Protein AF-A0A520N8J9-F1 (afdb_monomer)

Mean predicted aligned error: 10.0 Å

Secondary structure (DSSP, 8-state):
-----TTSSSSS----------HHHHHHHHHHHHHHHHHHHHHTT----HHHHHHHH---HHHHTTT-SSHHHHHHHHHHSHHHHHHHHHHHHHHHHTTTT---HHHHHHHHHHTHHHHHHHHHHHHHHHHHHHTS-GGGS-HHHHHHHHHHHHHHHGGGTTTS-HHHHHHHHHHHHTTSSHHHHHHHHHHHHHHT--HHHHHHHHHHHHHHHHH---TTTTTS-----------

Sequence (235 aa):
MKSVGLNTMYQELVSLAPTQHAPSNRRSRTRKDILRAALVLIEMEKSLTVQAIAYQSGVSKPTIYRYYNSPDEIERDAFLSEVAAERAVTIFNSASQALKDVPDIRERVHSLAEAMPQLIESNGAFLRSLMVQHYRQSSQRPEWLASLIQQVTDRVLEPVRRQLTVQDYRQLSALLATYVTPDGHLVMGDRAKSYGVNANESVRLAIDLLLDRFLGPDPRRDALPLKASASPMQS

Nearest PDB structures (foldseek):
  2wgb-assembly1_A  TM=4.263E-01  e=2.526E-03  Mycolicibacterium smegmatis
  1zkg-assembly1_A  TM=5.263E-01  e=6.361E-03  Thermotoga maritima MSB8
  3f1b-assembly1_A-2  TM=4.920E-01  e=8.789E-03  Rhodococcus jostii RHA1
  3bru-assembly1_B  TM=5.217E-01  e=3.203E-02  Cereibacter sphaeroides 2.4.1
  2qtq-assembly1_A  TM=4.229E-01  e=1.757E-02  Novosphingobium aromaticivorans DSM 12444

Foldseek 3Di:
DDDDDPPPPPPPDPDDDPPPPDPVVVLVVLLLLLLLLLLVCLQVVHDQALVSSCVSSVNDSVRVVVPDDGSVRSLLVSCQDPVLLVVVLVLLCVLQVVLPPPPDLLVSLLSLLVCLVVSCVVRVSSQVSLVVQCPDDPVRHHPSVVVSLLVSLCSSCVVCCVVADPVLSVVLSVQSSLRNDNVSQVVLVVVCVVVVHDSSVVSSVSSQVSCCVTVNHDPVVVVDDPPPPDDDDDD

Solvent-accessible surface area (backbone atoms only — not comparable to full-atom values): 13954 Å² total; per-residue (Å²): 135,91,82,87,67,97,76,76,82,82,77,86,84,85,79,91,72,87,80,83,80,67,70,65,64,55,53,52,50,54,51,52,40,46,29,50,23,45,52,52,36,40,56,68,74,44,80,79,38,63,67,52,32,22,64,66,40,72,44,54,58,75,60,49,58,75,79,40,94,44,48,69,55,45,52,51,51,21,55,60,29,68,66,39,50,54,52,49,50,53,58,56,45,59,61,54,58,77,39,69,83,49,85,50,63,68,61,35,55,48,53,48,37,68,44,41,64,61,53,41,67,78,40,37,50,51,54,53,52,50,48,61,40,55,73,41,60,83,96,66,28,43,69,65,52,61,57,48,52,50,52,54,40,47,65,68,47,50,88,52,51,87,81,42,54,75,66,55,45,51,53,51,43,60,58,50,44,51,54,61,34,69,66,34,47,52,53,41,43,57,49,18,61,75,71,74,49,60,38,68,61,52,48,50,52,51,52,48,55,50,45,29,73,76,73,45,73,62,78,73,55,82,75,53,82,85,77,80,83,75,75,80,86,80,129

Structure (mmCIF, N/CA/C/O backbone):
data_AF-A0A520N8J9-F1
#
_entry.id   AF-A0A520N8J9-F1
#
loop_
_atom_site.group_PDB
_atom_site.id
_atom_site.type_symbol
_atom_site.label_atom_id
_atom_site.label_alt_id
_atom_site.label_comp_id
_atom_site.label_asym_id
_atom_site.label_entity_id
_atom_site.label_seq_id
_atom_site.pdbx_PDB_ins_code
_atom_site.Cartn_x
_atom_site.Cartn_y
_atom_site.Cartn_z
_atom_site.occupancy
_atom_site.B_iso_or_equiv
_atom_site.auth_seq_id
_atom_site.auth_comp_id
_atom_site.auth_asym_id
_atom_site.auth_atom_id
_atom_site.pdbx_PDB_model_num
ATOM 1 N N . MET A 1 1 ? 58.776 44.136 17.420 1.00 37.94 1 MET A N 1
ATOM 2 C CA . MET A 1 1 ? 59.692 43.526 16.437 1.00 37.94 1 MET A CA 1
ATOM 3 C C . MET A 1 1 ? 59.096 42.185 16.018 1.00 37.94 1 MET A C 1
ATOM 5 O O . MET A 1 1 ? 58.938 41.335 16.873 1.00 37.94 1 MET A O 1
ATOM 9 N N . LYS A 1 2 ? 58.652 42.114 14.754 1.00 36.16 2 LYS A N 1
ATOM 10 C CA . LYS A 1 2 ? 58.360 40.966 13.862 1.00 36.16 2 LYS A CA 1
ATOM 11 C C . LYS A 1 2 ? 57.821 39.633 14.425 1.00 36.16 2 LYS A C 1
ATOM 13 O O . LYS A 1 2 ? 58.536 38.918 15.109 1.00 36.16 2 LYS A O 1
ATOM 18 N N . SER A 1 3 ? 56.620 39.276 13.948 1.00 35.47 3 SER A N 1
ATOM 19 C CA . SER A 1 3 ? 56.204 37.944 13.441 1.00 35.47 3 SER A CA 1
ATOM 20 C C . SER A 1 3 ? 54.694 37.979 13.099 1.00 35.47 3 SER A C 1
ATOM 22 O O . SER A 1 3 ? 53.874 37.309 13.713 1.00 35.47 3 SER A O 1
ATOM 24 N N . VAL A 1 4 ? 54.215 38.982 12.359 1.00 37.84 4 VAL A N 1
ATOM 25 C CA . VAL A 1 4 ? 53.759 38.855 10.954 1.00 37.84 4 VAL A CA 1
ATOM 26 C C . VAL A 1 4 ? 53.773 37.425 10.388 1.00 37.84 4 VAL A C 1
ATOM 28 O O . VAL A 1 4 ? 54.842 36.868 10.168 1.00 37.84 4 VAL A O 1
ATOM 31 N N . GLY A 1 5 ? 52.590 36.909 10.029 1.00 36.12 5 GLY A N 1
ATOM 32 C CA . GLY A 1 5 ? 52.463 36.179 8.763 1.00 36.12 5 GLY A CA 1
ATOM 33 C C . GLY A 1 5 ? 52.118 34.689 8.783 1.00 36.12 5 GLY A C 1
ATOM 34 O O . GLY A 1 5 ? 52.580 33.980 7.903 1.00 36.12 5 GLY A O 1
ATOM 35 N N . LEU A 1 6 ? 51.219 34.212 9.650 1.00 36.22 6 LEU A N 1
ATOM 36 C CA . LEU A 1 6 ? 50.493 32.943 9.408 1.00 36.22 6 LEU A CA 1
ATOM 37 C C . LEU A 1 6 ? 49.461 33.050 8.255 1.00 36.22 6 LEU A C 1
ATOM 39 O O . LEU A 1 6 ? 48.599 32.194 8.094 1.00 36.22 6 LEU A O 1
ATOM 43 N N . ASN A 1 7 ? 49.561 34.106 7.440 1.00 40.44 7 ASN A N 1
ATOM 44 C CA . ASN A 1 7 ? 48.626 34.469 6.378 1.00 40.44 7 ASN A CA 1
ATOM 45 C C . ASN A 1 7 ? 49.199 34.240 4.965 1.00 40.44 7 ASN A C 1
ATOM 47 O O . ASN A 1 7 ? 48.729 34.842 4.006 1.00 40.44 7 ASN A O 1
ATOM 51 N N . THR A 1 8 ? 50.215 33.381 4.830 1.00 42.47 8 THR A N 1
ATOM 52 C CA . THR A 1 8 ? 50.885 33.096 3.544 1.00 42.47 8 THR A CA 1
ATOM 53 C C . THR A 1 8 ? 50.831 31.612 3.170 1.00 42.47 8 THR A C 1
ATOM 55 O O . THR A 1 8 ? 51.691 31.114 2.457 1.00 42.47 8 THR A O 1
ATOM 58 N N . MET A 1 9 ? 49.823 30.878 3.654 1.00 32.75 9 MET A N 1
ATOM 59 C CA . MET A 1 9 ? 49.551 29.504 3.199 1.00 32.75 9 MET A CA 1
ATOM 60 C C . MET A 1 9 ? 48.126 29.306 2.663 1.00 32.75 9 MET A C 1
ATOM 62 O O . MET A 1 9 ? 47.715 28.179 2.413 1.00 32.75 9 MET A O 1
ATOM 66 N N . TYR A 1 10 ? 47.378 30.400 2.467 1.00 34.91 10 TYR A N 1
ATOM 67 C CA . TYR A 1 10 ? 45.999 30.377 1.960 1.00 34.91 10 TYR A CA 1
ATOM 68 C C . TYR A 1 10 ? 45.808 31.078 0.604 1.00 34.91 10 TYR A C 1
ATOM 70 O O . TYR A 1 10 ? 44.673 31.194 0.152 1.00 34.91 10 TYR A O 1
ATOM 78 N N . GLN A 1 11 ? 46.877 31.529 -0.071 1.00 36.31 11 GLN A N 1
ATOM 79 C CA . GLN A 1 11 ? 46.742 32.304 -1.320 1.00 36.31 11 GLN A CA 1
ATOM 80 C C . GLN A 1 11 ? 47.441 31.764 -2.579 1.00 36.31 11 GLN A C 1
ATOM 82 O O . GLN A 1 11 ? 47.247 32.354 -3.634 1.00 36.31 11 GLN A O 1
ATOM 87 N N . GLU A 1 12 ? 48.139 30.625 -2.562 1.00 36.31 12 GLU A N 1
ATOM 88 C CA . GLU A 1 12 ? 48.827 30.132 -3.777 1.00 36.31 12 GLU A CA 1
ATOM 89 C C . GLU A 1 12 ? 48.554 28.666 -4.133 1.00 36.31 12 GLU A C 1
ATOM 91 O O . GLU A 1 12 ? 49.463 27.904 -4.432 1.00 36.31 12 GLU A O 1
ATOM 96 N N . LEU A 1 13 ? 47.280 28.268 -4.187 1.00 35.31 13 LEU A N 1
ATOM 97 C CA . LEU A 1 13 ? 46.863 27.120 -5.012 1.00 35.31 13 LEU A CA 1
ATOM 98 C C . LEU A 1 13 ? 45.554 27.407 -5.763 1.00 35.31 13 LEU A C 1
ATOM 100 O O . LEU A 1 13 ? 44.649 26.579 -5.841 1.00 35.31 13 LEU A O 1
ATOM 104 N N . VAL A 1 14 ? 45.465 28.596 -6.362 1.00 42.69 14 VAL A N 1
ATOM 105 C CA . VAL A 1 14 ? 44.606 28.812 -7.531 1.00 42.69 14 VAL A CA 1
ATOM 106 C C . VAL A 1 14 ? 45.480 28.647 -8.767 1.00 42.69 14 VAL A C 1
ATOM 108 O O . VAL A 1 14 ? 46.140 29.595 -9.170 1.00 42.69 14 VAL A O 1
ATOM 111 N N . SER A 1 15 ? 45.490 27.452 -9.366 1.00 39.25 15 SER A N 1
ATOM 112 C CA . SER A 1 15 ? 45.744 27.291 -10.803 1.00 39.25 15 SER A CA 1
ATOM 113 C C . SER A 1 15 ? 45.454 25.861 -11.284 1.00 39.25 15 SER A C 1
ATOM 115 O O . SER A 1 15 ? 46.165 24.921 -10.945 1.00 39.25 15 SER A O 1
ATOM 117 N N . LEU A 1 16 ? 44.428 25.756 -12.138 1.00 45.16 16 LEU A N 1
ATOM 118 C CA . LEU A 1 16 ? 44.248 24.760 -13.206 1.00 45.16 16 LEU A CA 1
ATOM 119 C C . LEU A 1 16 ? 43.853 23.319 -12.834 1.00 45.16 16 LEU A C 1
ATOM 121 O O . LEU A 1 16 ? 44.609 22.369 -13.012 1.00 45.16 16 LEU A O 1
ATOM 125 N N . ALA A 1 17 ? 42.564 23.133 -12.550 1.00 34.12 17 ALA A N 1
ATOM 126 C CA . ALA A 1 17 ? 41.828 21.999 -13.110 1.00 34.12 17 ALA A CA 1
ATOM 127 C C . ALA A 1 17 ? 40.392 22.446 -13.437 1.00 34.12 17 ALA A C 1
ATOM 129 O O . ALA A 1 17 ? 39.773 23.117 -12.607 1.00 34.12 17 ALA A O 1
ATOM 130 N N . PRO A 1 18 ? 39.843 22.125 -14.624 1.00 34.28 18 PRO A N 1
ATOM 131 C CA . PRO A 1 18 ? 38.458 22.447 -14.929 1.00 34.28 18 PRO A CA 1
ATOM 132 C C . PRO A 1 18 ? 37.561 21.747 -13.908 1.00 34.28 18 PRO A C 1
ATOM 134 O O . PRO A 1 18 ? 37.632 20.531 -13.720 1.00 34.28 18 PRO A O 1
ATOM 137 N N . THR A 1 19 ? 36.720 22.527 -13.237 1.00 39.91 19 THR A N 1
ATOM 138 C CA . THR A 1 19 ? 35.673 22.049 -12.342 1.00 39.91 19 THR A CA 1
ATOM 139 C C . THR A 1 19 ? 34.747 21.109 -13.114 1.00 39.91 19 THR A C 1
ATOM 141 O O . THR A 1 19 ? 33.832 21.540 -13.811 1.00 39.91 19 THR A O 1
ATOM 144 N N . GLN A 1 20 ? 34.963 19.798 -12.981 1.00 42.69 20 GLN A N 1
ATOM 145 C CA . GLN A 1 20 ? 34.022 18.774 -13.433 1.00 42.69 20 GLN A CA 1
ATOM 146 C C . GLN A 1 20 ? 32.747 18.846 -12.581 1.00 42.69 20 GLN A C 1
ATOM 148 O O . GLN A 1 20 ? 32.567 18.100 -11.623 1.00 42.69 20 GLN A O 1
ATOM 153 N N . HIS A 1 21 ? 31.841 19.759 -12.916 1.00 47.59 21 HIS A N 1
ATOM 154 C CA . HIS A 1 21 ? 30.465 19.699 -12.442 1.00 47.59 21 HIS A CA 1
ATOM 155 C C . HIS A 1 21 ? 29.654 18.760 -13.359 1.00 47.59 21 HIS A C 1
ATOM 157 O O . HIS A 1 21 ? 29.678 18.909 -14.577 1.00 47.59 21 HIS A O 1
ATOM 163 N N . ALA A 1 22 ? 28.898 17.834 -12.742 1.00 43.56 22 ALA A N 1
ATOM 164 C CA . ALA A 1 22 ? 27.740 17.090 -13.286 1.00 43.56 22 ALA A CA 1
ATOM 165 C C . ALA A 1 22 ? 27.812 15.597 -13.748 1.00 43.56 22 ALA A C 1
ATOM 167 O O . ALA A 1 22 ? 26.992 15.213 -14.587 1.00 43.56 22 ALA A O 1
ATOM 168 N N . PRO A 1 23 ? 28.608 14.673 -13.163 1.00 45.91 23 PRO A N 1
ATOM 169 C CA . PRO A 1 23 ? 28.356 13.232 -13.339 1.00 45.91 23 PRO A CA 1
ATOM 170 C C . PRO A 1 23 ? 27.229 12.679 -12.436 1.00 45.91 23 PRO A C 1
ATOM 172 O O . PRO A 1 23 ? 26.510 11.761 -12.835 1.00 45.91 23 PRO A O 1
ATOM 175 N N . SER A 1 24 ? 27.036 13.231 -11.230 1.00 61.09 24 SER A N 1
ATOM 176 C CA . SER A 1 24 ? 26.124 12.671 -10.211 1.00 61.09 24 SER A CA 1
ATOM 177 C C . SER A 1 24 ? 24.642 12.838 -10.562 1.00 61.09 24 SER A C 1
ATOM 179 O O . SER A 1 24 ? 23.866 11.885 -10.474 1.00 61.09 24 SER A O 1
ATOM 181 N N . ASN A 1 25 ? 24.253 14.025 -11.035 1.00 63.91 25 ASN A N 1
ATOM 182 C CA . ASN A 1 25 ? 22.853 14.346 -11.311 1.00 63.91 25 ASN A CA 1
ATOM 183 C C . ASN A 1 25 ? 22.326 13.591 -12.549 1.00 63.91 25 ASN A C 1
ATOM 185 O O . ASN A 1 25 ? 21.226 13.044 -12.543 1.00 63.91 25 ASN A O 1
ATOM 189 N N . ARG A 1 26 ? 23.149 13.453 -13.600 1.00 63.56 26 ARG A N 1
ATOM 190 C CA . ARG A 1 26 ? 22.786 12.683 -14.805 1.00 63.56 26 ARG A CA 1
ATOM 191 C C . ARG A 1 26 ? 22.682 11.180 -14.528 1.00 63.56 26 ARG A C 1
ATOM 193 O O . ARG A 1 26 ? 21.763 10.534 -15.037 1.00 63.56 26 ARG A O 1
ATOM 200 N N . ARG A 1 27 ? 23.596 10.631 -13.715 1.00 72.88 27 ARG A N 1
ATOM 201 C CA . ARG A 1 27 ? 23.570 9.223 -13.284 1.00 72.88 27 ARG A CA 1
ATOM 202 C C . ARG A 1 27 ? 22.309 8.918 -12.469 1.00 72.88 27 ARG A C 1
ATOM 204 O O . ARG A 1 27 ? 21.638 7.926 -12.740 1.00 72.88 27 ARG A O 1
ATOM 211 N N . SER A 1 28 ? 21.953 9.811 -11.542 1.00 81.44 28 SER A N 1
ATOM 212 C CA . SER A 1 28 ? 20.725 9.713 -10.744 1.00 81.44 28 SER A CA 1
ATOM 213 C C . SER A 1 28 ? 19.462 9.757 -11.616 1.00 81.44 28 SER A C 1
ATOM 215 O O . SER A 1 28 ? 18.610 8.874 -11.518 1.00 81.44 28 SER A O 1
ATOM 217 N N . ARG A 1 29 ? 19.386 10.708 -12.559 1.00 90.69 29 ARG A N 1
ATOM 218 C CA . ARG A 1 29 ? 18.264 10.825 -13.508 1.00 90.69 29 ARG A CA 1
ATOM 219 C C . ARG A 1 29 ? 18.082 9.578 -14.372 1.00 90.69 29 ARG A C 1
ATOM 221 O O . ARG A 1 29 ? 16.986 9.038 -14.420 1.00 90.69 29 ARG A O 1
ATOM 228 N N . THR A 1 30 ? 19.165 9.082 -14.974 1.00 94.88 30 THR A N 1
ATOM 229 C CA . THR A 1 30 ? 19.118 7.881 -15.830 1.00 94.88 30 THR A CA 1
ATOM 230 C C . THR A 1 30 ? 18.586 6.676 -15.056 1.00 94.88 30 THR A C 1
ATOM 232 O O . THR A 1 30 ? 17.729 5.953 -15.553 1.00 94.88 30 THR A O 1
ATOM 235 N N . ARG A 1 31 ? 19.052 6.478 -13.814 1.00 95.81 31 ARG A N 1
ATOM 236 C CA . ARG A 1 31 ? 18.542 5.409 -12.949 1.00 95.81 31 ARG A CA 1
ATOM 237 C C . ARG A 1 31 ? 17.054 5.604 -12.647 1.00 95.81 31 ARG A C 1
ATOM 239 O O . ARG A 1 31 ? 16.293 4.658 -12.806 1.00 95.81 31 ARG A O 1
ATOM 246 N N . LYS A 1 32 ? 16.617 6.818 -12.286 1.00 96.38 32 LYS A N 1
ATOM 247 C CA . LYS A 1 32 ? 15.195 7.121 -12.023 1.00 96.38 32 LYS A CA 1
ATOM 248 C C . LYS A 1 32 ? 14.309 6.833 -13.246 1.00 96.38 32 LYS A C 1
ATOM 250 O O . LYS A 1 32 ? 13.219 6.294 -13.080 1.00 96.38 32 LYS A O 1
ATOM 255 N N . ASP A 1 33 ? 14.784 7.123 -14.456 1.00 97.50 33 ASP A N 1
ATOM 256 C CA . ASP A 1 33 ? 14.048 6.859 -15.700 1.00 97.50 33 ASP A CA 1
ATOM 257 C C . ASP A 1 33 ? 13.924 5.356 -16.003 1.00 97.50 33 ASP A C 1
ATOM 259 O O . ASP A 1 33 ? 12.845 4.897 -16.378 1.00 97.50 33 ASP A O 1
ATOM 263 N N . ILE A 1 34 ? 14.984 4.573 -15.758 1.00 98.31 34 ILE A N 1
ATOM 264 C CA . ILE A 1 34 ? 14.950 3.101 -15.848 1.00 98.31 34 ILE A CA 1
ATOM 265 C C . ILE A 1 34 ? 13.921 2.525 -14.865 1.00 98.31 34 ILE A C 1
ATOM 267 O O . ILE A 1 34 ? 13.080 1.717 -15.258 1.00 98.31 34 ILE A O 1
ATOM 271 N N . LEU A 1 35 ? 13.959 2.956 -13.599 1.00 98.31 35 LEU A N 1
ATOM 272 C CA . LEU A 1 35 ? 13.061 2.447 -12.557 1.00 98.31 35 LEU A CA 1
ATOM 273 C C . LEU A 1 35 ? 11.599 2.828 -12.819 1.00 98.31 35 LEU A C 1
ATOM 275 O O . LEU A 1 35 ? 10.711 1.993 -12.671 1.00 98.31 35 LEU A O 1
ATOM 279 N N . ARG A 1 36 ? 11.339 4.058 -13.283 1.00 98.31 36 ARG A N 1
ATOM 280 C CA . ARG A 1 36 ? 9.992 4.484 -13.691 1.00 98.31 36 ARG A CA 1
ATOM 281 C C . ARG A 1 36 ? 9.467 3.640 -14.850 1.00 98.31 36 ARG A C 1
ATOM 283 O O . ARG A 1 36 ? 8.320 3.212 -14.817 1.00 98.31 36 ARG A O 1
ATOM 290 N N . ALA A 1 37 ? 10.298 3.381 -15.857 1.00 98.38 37 ALA A N 1
ATOM 291 C CA . ALA A 1 37 ? 9.920 2.543 -16.989 1.00 98.38 37 ALA A CA 1
ATOM 292 C C . ALA A 1 37 ? 9.589 1.104 -16.566 1.00 98.38 37 ALA A C 1
ATOM 294 O O . ALA A 1 37 ? 8.627 0.532 -17.073 1.00 98.38 37 ALA A O 1
ATOM 295 N N . ALA A 1 38 ? 10.342 0.541 -15.618 1.00 98.44 38 ALA A N 1
ATOM 296 C CA . ALA A 1 38 ? 10.044 -0.769 -15.051 1.00 98.44 38 ALA A CA 1
ATOM 297 C C . ALA A 1 38 ? 8.670 -0.797 -14.360 1.00 98.44 38 ALA A C 1
ATOM 299 O O . ALA A 1 38 ? 7.868 -1.676 -14.664 1.00 98.44 38 ALA A O 1
ATOM 300 N N . LEU A 1 39 ? 8.362 0.193 -13.511 1.00 98.25 39 LEU A N 1
ATOM 301 C CA . LEU A 1 39 ? 7.051 0.294 -12.8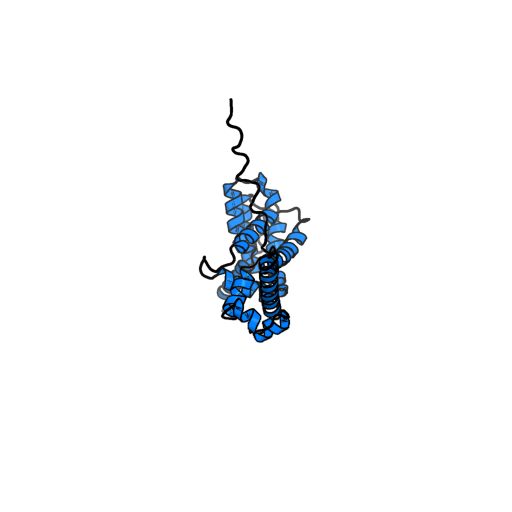53 1.00 98.25 39 LEU A CA 1
ATOM 302 C C . LEU A 1 39 ? 5.901 0.407 -13.861 1.00 98.25 39 LEU A C 1
ATOM 304 O O . LEU A 1 39 ? 4.899 -0.279 -13.702 1.00 98.25 39 LEU A O 1
ATOM 308 N N . VAL A 1 40 ? 6.066 1.193 -14.932 1.00 98.00 40 VAL A N 1
ATOM 309 C CA . VAL A 1 40 ? 5.051 1.297 -15.996 1.00 98.00 40 VAL A CA 1
ATOM 310 C C . VAL A 1 40 ? 4.824 -0.049 -16.683 1.00 98.00 40 VAL A C 1
ATOM 312 O O . VAL A 1 40 ? 3.684 -0.437 -16.910 1.00 98.00 40 VAL A O 1
ATOM 315 N N . LEU A 1 41 ? 5.886 -0.792 -17.009 1.00 98.31 41 LEU A N 1
ATOM 316 C CA . LEU A 1 41 ? 5.737 -2.113 -17.629 1.00 98.31 41 LEU A CA 1
ATOM 317 C C . LEU A 1 41 ? 5.001 -3.096 -16.714 1.00 98.31 41 LEU A C 1
ATOM 319 O O . LEU A 1 41 ? 4.169 -3.855 -17.205 1.00 98.31 41 LEU A O 1
ATOM 323 N N . ILE A 1 42 ? 5.277 -3.048 -15.409 1.00 97.31 42 ILE A N 1
ATOM 324 C CA . ILE A 1 42 ? 4.598 -3.863 -14.395 1.00 97.31 42 ILE A CA 1
ATOM 325 C C . ILE A 1 42 ? 3.116 -3.500 -14.320 1.00 97.31 42 ILE A C 1
ATOM 327 O O . ILE A 1 42 ? 2.273 -4.386 -14.367 1.00 97.31 42 ILE A O 1
ATOM 331 N N . GLU A 1 43 ? 2.786 -2.209 -14.269 1.00 96.00 43 GLU A N 1
ATOM 332 C CA . GLU A 1 43 ? 1.398 -1.731 -14.264 1.00 96.00 43 GLU A CA 1
ATOM 333 C C . GLU A 1 43 ? 0.626 -2.123 -15.529 1.00 96.00 43 GLU A C 1
ATOM 335 O O . GLU A 1 43 ? -0.569 -2.388 -15.461 1.00 96.00 43 GLU A O 1
ATOM 340 N N . MET A 1 44 ? 1.309 -2.196 -16.673 1.00 96.06 44 MET A N 1
ATOM 341 C CA . MET A 1 44 ? 0.747 -2.680 -17.937 1.00 96.06 44 MET A CA 1
ATOM 342 C C . MET A 1 44 ? 0.718 -4.213 -18.052 1.00 96.06 44 MET A C 1
ATOM 344 O O . MET A 1 44 ? 0.385 -4.718 -19.125 1.00 96.06 44 MET A O 1
ATOM 348 N N . GLU A 1 45 ? 1.138 -4.941 -17.013 1.00 95.25 45 GLU A N 1
ATOM 349 C CA . GLU A 1 45 ? 1.267 -6.404 -16.995 1.00 95.25 45 GLU A CA 1
ATOM 350 C C . GLU A 1 45 ? 2.121 -6.952 -18.161 1.00 95.25 45 GLU A C 1
ATOM 352 O O . GLU A 1 45 ? 1.886 -8.033 -18.703 1.00 95.25 45 GLU A O 1
ATOM 357 N N . LYS A 1 46 ? 3.146 -6.194 -18.572 1.00 96.56 46 LYS A N 1
ATOM 358 C CA . LYS A 1 46 ? 4.078 -6.573 -19.643 1.00 96.56 46 LYS A CA 1
ATOM 359 C C . LYS A 1 46 ? 5.314 -7.273 -19.089 1.00 96.56 46 LYS A C 1
ATOM 361 O O . LYS A 1 46 ? 5.775 -6.996 -17.987 1.00 96.56 46 LYS A O 1
ATOM 366 N N . SER A 1 47 ? 5.927 -8.123 -19.916 1.00 93.50 47 SER A N 1
ATOM 367 C CA . SER A 1 47 ? 7.183 -8.798 -19.575 1.00 93.50 47 SER A CA 1
ATOM 368 C C . SER A 1 47 ? 8.299 -7.793 -19.266 1.00 93.50 47 SER A C 1
ATOM 370 O O . SER A 1 47 ? 8.647 -6.960 -20.116 1.00 93.50 47 SER A O 1
ATOM 372 N N . LEU A 1 48 ? 8.920 -7.924 -18.096 1.00 96.31 48 LEU A N 1
ATOM 373 C CA . LEU A 1 48 ? 10.028 -7.076 -17.685 1.00 96.31 48 LEU A CA 1
ATOM 374 C C . LEU A 1 48 ? 11.348 -7.588 -18.283 1.00 96.31 48 LEU A C 1
ATOM 376 O O . LEU A 1 48 ? 12.050 -8.409 -17.705 1.00 96.31 48 LEU A O 1
ATOM 380 N N . THR A 1 49 ? 11.691 -7.110 -19.478 1.00 97.94 49 THR A N 1
ATOM 381 C CA . THR A 1 49 ? 12.967 -7.427 -20.142 1.00 97.94 49 THR A CA 1
ATOM 382 C C . THR A 1 49 ? 13.813 -6.171 -20.309 1.00 97.94 49 THR A C 1
ATOM 384 O O . THR A 1 49 ? 13.275 -5.076 -20.472 1.00 97.94 49 THR A O 1
ATOM 387 N N . VAL A 1 50 ? 15.146 -6.306 -20.364 1.00 97.88 50 VAL A N 1
ATOM 388 C CA . VAL A 1 50 ? 16.046 -5.163 -20.643 1.00 97.88 50 VAL A CA 1
ATOM 389 C C . VAL A 1 50 ? 15.668 -4.464 -21.954 1.00 97.88 50 VAL A C 1
ATOM 391 O O . VAL A 1 50 ? 15.792 -3.248 -22.069 1.00 97.88 50 VAL A O 1
ATOM 394 N N . GLN A 1 51 ? 15.160 -5.209 -22.941 1.00 98.06 51 GLN A N 1
ATOM 395 C CA . GLN A 1 51 ? 14.678 -4.632 -24.194 1.00 98.06 51 GLN A CA 1
ATOM 396 C C . GLN A 1 51 ? 13.418 -3.785 -24.016 1.00 98.06 51 GLN A C 1
ATOM 398 O O . GLN A 1 51 ? 13.386 -2.662 -24.518 1.00 98.06 51 GLN A O 1
ATOM 403 N N . ALA A 1 52 ? 12.411 -4.293 -23.305 1.00 98.44 52 ALA A N 1
ATOM 404 C CA . ALA A 1 52 ? 11.192 -3.540 -23.030 1.00 98.44 52 ALA A CA 1
ATOM 405 C C . ALA A 1 52 ? 11.491 -2.287 -22.194 1.00 98.44 52 ALA A C 1
ATOM 407 O O . ALA A 1 52 ? 10.992 -1.209 -22.505 1.00 98.44 52 ALA A O 1
ATOM 408 N N . ILE A 1 53 ? 12.370 -2.401 -21.194 1.00 98.50 53 ILE A N 1
ATOM 409 C CA . ILE A 1 53 ? 12.790 -1.276 -20.351 1.00 98.50 53 ILE A CA 1
ATOM 410 C C . ILE A 1 53 ? 13.543 -0.230 -21.176 1.00 98.50 53 ILE A C 1
ATOM 412 O O . ILE A 1 53 ? 13.271 0.961 -21.037 1.00 98.50 53 ILE A O 1
ATOM 416 N N . ALA A 1 54 ? 14.459 -0.644 -22.058 1.00 98.19 54 ALA A N 1
ATOM 417 C CA . ALA A 1 54 ? 15.178 0.275 -22.941 1.00 98.19 54 ALA A CA 1
ATOM 418 C C . ALA A 1 54 ? 14.221 1.074 -23.832 1.00 98.19 54 ALA A C 1
ATOM 420 O O . ALA A 1 54 ? 14.348 2.290 -23.954 1.00 98.19 54 ALA A O 1
ATOM 421 N N . TYR A 1 55 ? 13.229 0.391 -24.408 1.00 98.25 55 TYR A N 1
ATOM 422 C CA . TYR A 1 55 ? 12.195 1.025 -25.217 1.00 98.25 55 TYR A CA 1
ATOM 423 C C . TYR A 1 55 ? 11.346 2.006 -24.392 1.00 98.25 55 TYR A C 1
ATOM 425 O O . TYR A 1 55 ? 11.196 3.160 -24.779 1.00 98.25 55 TYR A O 1
ATOM 433 N N . GLN A 1 56 ? 10.854 1.575 -23.228 1.00 98.31 56 GLN A N 1
ATOM 434 C CA . GLN A 1 56 ? 9.968 2.369 -22.374 1.00 98.31 56 GLN A CA 1
ATOM 435 C C . GLN A 1 56 ? 10.667 3.582 -21.731 1.00 98.31 56 GLN A C 1
ATOM 437 O O . GLN A 1 56 ? 10.036 4.613 -21.518 1.00 98.31 56 GLN A O 1
ATOM 442 N N . SER A 1 57 ? 11.958 3.467 -21.403 1.00 97.50 57 SER A N 1
ATOM 443 C CA . SER A 1 57 ? 12.743 4.539 -20.766 1.00 97.50 57 SER A CA 1
ATOM 444 C C . SER A 1 57 ? 13.431 5.481 -21.757 1.00 97.50 57 SER A C 1
ATOM 446 O O . SER A 1 57 ? 13.884 6.552 -21.360 1.00 97.50 57 SER A O 1
ATOM 448 N N . GLY A 1 58 ? 13.589 5.070 -23.020 1.00 97.38 58 GLY A N 1
ATOM 449 C CA . GLY A 1 58 ? 14.465 5.745 -23.983 1.00 97.38 58 GLY A CA 1
ATOM 450 C C . GLY A 1 58 ? 15.966 5.585 -23.684 1.00 97.38 58 GLY A C 1
ATOM 451 O O . GLY A 1 58 ? 16.798 6.209 -24.344 1.00 97.38 58 GLY A O 1
ATOM 452 N N . VAL A 1 59 ? 16.343 4.757 -22.702 1.00 97.62 59 VAL A N 1
ATOM 453 C CA . VAL A 1 59 ? 17.739 4.495 -22.328 1.00 97.62 59 VAL A CA 1
ATOM 454 C C . VAL A 1 59 ? 18.265 3.281 -23.093 1.00 97.62 59 VAL A C 1
ATOM 456 O O . VAL A 1 59 ? 17.636 2.230 -23.133 1.00 97.62 59 VAL A O 1
ATOM 459 N N . SER A 1 60 ? 19.456 3.387 -23.688 1.00 97.75 60 SER A N 1
ATOM 460 C CA . SER A 1 60 ? 20.030 2.278 -24.464 1.00 97.75 60 SER A CA 1
ATOM 461 C C . SER A 1 60 ? 20.308 1.034 -23.602 1.00 97.75 60 SER A C 1
ATOM 463 O O . SER A 1 60 ? 20.712 1.157 -22.442 1.00 97.75 60 SER A O 1
ATOM 465 N N . LYS A 1 61 ? 20.185 -0.177 -24.175 1.00 97.94 61 LYS A N 1
ATOM 466 C CA . LYS A 1 61 ? 20.517 -1.431 -23.464 1.00 97.94 61 LYS A CA 1
ATOM 467 C C . LYS A 1 61 ? 21.941 -1.421 -22.878 1.00 97.94 61 LYS A C 1
ATOM 469 O O . LYS A 1 61 ? 22.070 -1.742 -21.699 1.00 97.94 61 LYS A O 1
ATOM 474 N N . PRO A 1 62 ? 23.002 -1.009 -23.615 1.00 97.88 62 PRO A N 1
ATOM 475 C CA . PRO A 1 62 ? 24.344 -0.921 -23.038 1.00 97.88 62 PRO A CA 1
ATOM 476 C C . PRO A 1 62 ? 24.424 0.030 -21.844 1.00 97.88 62 PRO A C 1
ATOM 478 O O . PRO A 1 62 ? 25.195 -0.209 -20.923 1.00 97.88 62 PRO A O 1
ATOM 481 N N . THR A 1 63 ? 23.636 1.109 -21.838 1.00 96.75 63 THR A N 1
ATOM 482 C CA . THR A 1 63 ? 23.553 2.001 -20.680 1.00 96.75 63 THR A CA 1
ATOM 483 C C . THR A 1 63 ? 22.884 1.308 -19.500 1.00 96.75 63 THR A C 1
ATOM 485 O O . THR A 1 63 ? 23.420 1.410 -18.406 1.00 96.75 63 THR A O 1
ATOM 488 N N . ILE A 1 64 ? 21.783 0.573 -19.698 1.00 98.00 64 ILE A N 1
ATOM 489 C CA . ILE A 1 64 ? 21.103 -0.174 -18.622 1.00 98.00 64 ILE A CA 1
ATOM 490 C C . ILE A 1 64 ? 22.045 -1.200 -17.983 1.00 98.00 64 ILE A C 1
ATOM 492 O O . ILE A 1 64 ? 22.161 -1.226 -16.760 1.00 98.00 64 ILE A O 1
ATOM 496 N N . TYR A 1 65 ? 22.794 -1.959 -18.790 1.00 96.75 65 TYR A N 1
ATOM 497 C CA . TYR A 1 65 ? 23.760 -2.947 -18.292 1.00 96.75 65 TYR A CA 1
ATOM 498 C C . TYR A 1 65 ? 24.920 -2.347 -17.479 1.00 96.75 65 TYR A C 1
ATOM 500 O O . TYR A 1 65 ? 25.607 -3.069 -16.767 1.00 96.75 65 TYR A O 1
ATOM 508 N N . ARG A 1 66 ? 25.145 -1.024 -17.531 1.00 95.44 66 ARG A N 1
ATOM 509 C CA . ARG A 1 66 ? 26.101 -0.347 -16.630 1.00 95.44 66 ARG A CA 1
ATOM 510 C C . ARG A 1 66 ? 25.560 -0.147 -15.212 1.00 95.44 66 ARG A C 1
ATOM 512 O O . ARG A 1 66 ? 26.340 0.190 -14.325 1.00 95.44 66 ARG A O 1
ATOM 519 N N . TYR A 1 67 ? 24.248 -0.268 -15.013 1.00 94.94 67 TYR A N 1
ATOM 520 C CA . TYR A 1 67 ? 23.590 -0.098 -13.714 1.00 94.94 67 TYR A CA 1
ATOM 521 C C . TYR A 1 67 ? 23.075 -1.411 -13.136 1.00 94.94 67 TYR A C 1
ATOM 523 O O . TYR A 1 67 ? 23.040 -1.533 -11.919 1.00 94.94 67 TYR A O 1
ATOM 531 N N . TYR A 1 68 ? 22.658 -2.341 -13.996 1.00 96.94 68 TYR A N 1
ATOM 532 C CA . TYR A 1 68 ? 21.906 -3.525 -13.604 1.00 96.94 68 TYR A CA 1
ATOM 533 C C . TYR A 1 68 ? 22.377 -4.761 -14.357 1.00 96.94 68 TYR A C 1
ATOM 535 O O . TYR A 1 68 ? 22.585 -4.714 -15.571 1.00 96.94 68 TYR A O 1
ATOM 543 N N . ASN A 1 69 ? 22.481 -5.877 -13.641 1.00 94.69 69 ASN A N 1
ATOM 544 C CA . ASN A 1 69 ? 22.903 -7.159 -14.198 1.00 94.69 69 ASN A CA 1
ATOM 545 C C . ASN A 1 69 ? 21.717 -8.017 -14.655 1.00 94.69 69 ASN A C 1
ATOM 547 O O . ASN A 1 69 ? 21.884 -8.890 -15.507 1.00 94.69 69 ASN A O 1
ATOM 551 N N . SER A 1 70 ? 20.515 -7.771 -14.124 1.00 95.81 70 SER A N 1
ATOM 552 C CA . SER A 1 70 ? 19.305 -8.516 -14.482 1.00 95.81 70 SER A CA 1
ATOM 553 C C . SER A 1 70 ? 18.029 -7.664 -14.401 1.00 95.81 70 SER A C 1
ATOM 555 O O . SER A 1 70 ? 18.002 -6.656 -13.692 1.00 95.81 70 SER A O 1
ATOM 557 N N . PRO A 1 71 ? 16.944 -8.063 -15.096 1.00 95.81 71 PRO A N 1
ATOM 558 C CA . PRO A 1 71 ? 15.623 -7.464 -14.906 1.00 95.81 71 PRO A CA 1
ATOM 559 C C . PRO A 1 71 ? 15.099 -7.573 -13.469 1.00 95.81 71 PRO A C 1
ATOM 561 O O . PRO A 1 71 ? 14.515 -6.612 -12.981 1.00 95.81 71 PRO A O 1
ATOM 564 N N . ASP A 1 72 ? 15.368 -8.678 -12.769 1.00 94.12 72 ASP A N 1
ATOM 565 C CA . ASP A 1 72 ? 14.944 -8.870 -11.373 1.00 94.12 72 ASP A CA 1
ATOM 566 C C . ASP A 1 72 ? 15.591 -7.846 -10.428 1.00 94.12 72 ASP A C 1
ATOM 568 O O . ASP A 1 72 ? 14.972 -7.380 -9.469 1.00 94.12 72 ASP A O 1
ATOM 572 N N . GLU A 1 73 ? 16.849 -7.471 -10.697 1.00 94.88 73 GLU A N 1
ATOM 573 C CA . GLU A 1 73 ? 17.538 -6.409 -9.962 1.00 94.88 73 GLU A CA 1
ATOM 574 C C . GLU A 1 73 ? 16.858 -5.054 -10.194 1.00 94.88 73 GLU A C 1
ATOM 576 O O . GLU A 1 73 ? 16.677 -4.291 -9.244 1.00 94.88 73 GLU A O 1
ATOM 581 N N . ILE A 1 74 ? 16.432 -4.787 -11.435 1.00 97.12 74 ILE A N 1
ATOM 582 C CA . ILE A 1 74 ? 15.696 -3.573 -11.804 1.00 97.12 74 ILE A CA 1
ATOM 583 C C . ILE A 1 74 ? 14.335 -3.543 -11.112 1.00 97.12 74 ILE A C 1
ATOM 585 O O . ILE A 1 74 ? 13.981 -2.513 -10.548 1.00 97.12 74 ILE A O 1
ATOM 589 N N . GLU A 1 75 ? 13.581 -4.645 -11.130 1.00 96.19 75 GLU A N 1
ATOM 590 C CA . GLU A 1 75 ? 12.273 -4.738 -10.474 1.00 96.19 75 GLU A CA 1
ATOM 591 C C . GLU A 1 75 ? 12.383 -4.447 -8.978 1.00 96.19 75 GLU A C 1
ATOM 593 O O . GLU A 1 75 ? 11.684 -3.582 -8.446 1.00 96.19 75 GLU A O 1
ATOM 598 N N . ARG A 1 76 ? 13.307 -5.139 -8.302 1.00 94.50 76 ARG A N 1
ATOM 599 C CA . ARG A 1 76 ? 13.540 -4.964 -6.870 1.00 94.50 76 ARG A CA 1
ATOM 600 C C . ARG A 1 76 ? 13.893 -3.512 -6.562 1.00 94.50 76 ARG A C 1
ATOM 602 O O . ARG A 1 76 ? 13.264 -2.891 -5.709 1.00 94.50 76 ARG A O 1
ATOM 609 N N . ASP A 1 77 ? 14.869 -2.947 -7.270 1.00 95.50 77 ASP A N 1
ATOM 610 C CA . ASP A 1 77 ? 15.276 -1.557 -7.064 1.00 95.50 77 ASP A CA 1
ATOM 611 C C . ASP A 1 77 ? 14.163 -0.558 -7.409 1.00 95.50 77 ASP A C 1
ATOM 613 O O . ASP A 1 77 ? 14.088 0.500 -6.781 1.00 95.50 77 ASP A O 1
ATOM 617 N N . ALA A 1 78 ? 13.284 -0.880 -8.362 1.00 97.06 78 ALA A N 1
ATOM 618 C CA . ALA A 1 78 ? 12.146 -0.041 -8.713 1.00 97.06 78 ALA A CA 1
ATOM 619 C C . ALA A 1 78 ? 11.197 0.109 -7.523 1.00 97.06 78 ALA A C 1
ATOM 621 O O . ALA A 1 78 ? 10.837 1.236 -7.181 1.00 97.06 78 ALA A O 1
ATOM 622 N N . PHE A 1 79 ? 10.878 -0.985 -6.830 1.00 96.38 79 PHE A N 1
ATOM 623 C CA . PHE A 1 79 ? 10.044 -0.948 -5.627 1.00 96.38 79 PHE A CA 1
ATOM 624 C C . PHE A 1 79 ? 10.755 -0.395 -4.387 1.00 96.38 79 PHE A C 1
ATOM 626 O O . PHE A 1 79 ? 10.093 0.151 -3.512 1.00 96.38 79 PHE A O 1
ATOM 633 N N . LEU A 1 80 ? 12.087 -0.450 -4.306 1.00 94.50 80 LEU A N 1
ATOM 634 C CA . LEU A 1 80 ? 12.842 0.241 -3.248 1.00 94.50 80 LEU A CA 1
ATOM 635 C C . LEU A 1 80 ? 12.956 1.757 -3.476 1.00 94.50 80 LEU A C 1
ATOM 637 O O . LEU A 1 80 ? 13.377 2.484 -2.579 1.00 94.50 80 LEU A O 1
ATOM 641 N N . SER A 1 81 ? 12.618 2.242 -4.669 1.00 94.75 81 SER A N 1
ATOM 642 C CA . SER A 1 81 ? 12.833 3.636 -5.047 1.00 94.75 81 SER A CA 1
ATOM 643 C C . SER A 1 81 ? 11.759 4.596 -4.539 1.00 94.75 81 SER A C 1
ATOM 645 O O . SER A 1 81 ? 10.607 4.227 -4.311 1.00 94.75 81 SER A O 1
ATOM 647 N N . GLU A 1 82 ? 12.120 5.879 -4.495 1.00 94.06 82 GLU A N 1
ATOM 648 C CA . GLU A 1 82 ? 11.179 6.983 -4.274 1.00 94.06 82 GLU A CA 1
ATOM 649 C C . GLU A 1 82 ? 10.039 7.005 -5.303 1.00 94.06 82 GLU A C 1
ATOM 651 O O . GLU A 1 82 ? 8.942 7.422 -4.967 1.00 94.06 82 GLU A O 1
ATOM 656 N N . VAL A 1 83 ? 10.251 6.521 -6.535 1.00 95.06 83 VAL A N 1
ATOM 657 C CA . VAL A 1 83 ? 9.201 6.510 -7.573 1.00 95.06 83 VAL A CA 1
ATOM 658 C C . VAL A 1 83 ? 8.059 5.573 -7.180 1.00 95.06 83 VAL A C 1
ATOM 660 O O . VAL A 1 83 ? 6.889 5.925 -7.326 1.00 95.06 83 VAL A O 1
ATOM 663 N N . ALA A 1 84 ? 8.384 4.390 -6.651 1.00 96.69 84 ALA A N 1
ATOM 664 C CA . ALA A 1 84 ? 7.373 3.467 -6.147 1.00 96.69 84 ALA A CA 1
ATOM 665 C C . ALA A 1 84 ? 6.691 4.018 -4.889 1.00 96.69 84 ALA A C 1
ATOM 667 O O . ALA A 1 84 ? 5.474 3.895 -4.760 1.00 96.69 84 ALA A O 1
ATOM 668 N N . ALA A 1 85 ? 7.446 4.674 -4.002 1.00 95.69 85 ALA A N 1
ATOM 669 C CA . ALA A 1 85 ? 6.886 5.321 -2.821 1.00 95.69 85 ALA A CA 1
ATOM 670 C C . ALA A 1 85 ? 5.903 6.448 -3.197 1.00 95.69 85 ALA A C 1
ATOM 672 O O . ALA A 1 85 ? 4.787 6.475 -2.687 1.00 95.69 85 ALA A O 1
ATOM 673 N N . GLU A 1 86 ? 6.272 7.331 -4.133 1.00 95.19 86 GLU A N 1
ATOM 674 C CA . GLU A 1 86 ? 5.410 8.385 -4.690 1.00 95.19 86 GLU A CA 1
ATOM 675 C C . GLU A 1 86 ? 4.122 7.781 -5.275 1.00 95.19 86 GLU A C 1
ATOM 677 O O . GLU A 1 86 ? 3.019 8.225 -4.947 1.00 95.19 86 GLU A O 1
ATOM 682 N N . ARG A 1 87 ? 4.246 6.714 -6.079 1.00 94.81 87 ARG A N 1
ATOM 683 C CA . ARG A 1 87 ? 3.093 6.017 -6.667 1.00 94.81 87 ARG A CA 1
ATOM 684 C C . ARG A 1 87 ? 2.178 5.416 -5.602 1.00 94.81 87 ARG A C 1
ATOM 686 O O . ARG A 1 87 ? 0.963 5.602 -5.678 1.00 94.81 87 ARG A O 1
ATOM 693 N N . ALA A 1 88 ? 2.740 4.736 -4.605 1.00 94.44 88 ALA A N 1
ATOM 694 C CA . ALA A 1 88 ? 1.977 4.170 -3.499 1.00 94.44 88 ALA A CA 1
ATOM 695 C C . ALA A 1 88 ? 1.261 5.272 -2.704 1.00 94.44 88 ALA A C 1
ATOM 697 O O . ALA A 1 88 ? 0.066 5.161 -2.443 1.00 94.44 88 ALA A O 1
ATOM 698 N N . VAL A 1 89 ? 1.943 6.378 -2.394 1.00 93.75 89 VAL A N 1
ATOM 699 C CA . VAL A 1 89 ? 1.335 7.542 -1.735 1.00 93.75 89 VAL A CA 1
ATOM 700 C C . VAL A 1 89 ? 0.130 8.049 -2.524 1.00 93.75 89 VAL A C 1
ATOM 702 O O . VAL A 1 89 ? -0.908 8.301 -1.919 1.00 93.75 89 VAL A O 1
ATOM 705 N N . THR A 1 90 ? 0.211 8.158 -3.854 1.00 93.00 90 THR A N 1
ATOM 706 C CA . THR A 1 90 ? -0.942 8.541 -4.686 1.00 93.00 90 THR A CA 1
ATOM 707 C C . THR A 1 90 ? -2.118 7.572 -4.523 1.00 93.00 90 THR A C 1
ATOM 709 O O . THR A 1 90 ? -3.234 8.033 -4.294 1.00 93.00 90 THR A O 1
ATOM 712 N N . ILE A 1 91 ? -1.870 6.257 -4.579 1.00 92.00 91 ILE A N 1
ATOM 713 C CA . ILE A 1 91 ? -2.898 5.206 -4.435 1.00 92.00 91 ILE A CA 1
ATOM 714 C C . ILE A 1 91 ? -3.585 5.289 -3.062 1.00 92.00 91 ILE A C 1
ATOM 716 O O . ILE A 1 91 ? -4.808 5.355 -2.960 1.00 92.00 91 ILE A O 1
ATOM 720 N N . PHE A 1 92 ? -2.811 5.319 -1.980 1.00 88.12 92 PHE A N 1
ATOM 721 C CA . PHE A 1 92 ? -3.374 5.331 -0.628 1.00 88.12 92 PHE A CA 1
ATOM 722 C C . PHE A 1 92 ? -3.995 6.691 -0.253 1.00 88.12 92 PHE A C 1
ATOM 724 O O . PHE A 1 92 ? -4.951 6.760 0.528 1.00 88.12 92 PHE A O 1
ATOM 731 N N . ASN A 1 93 ? -3.508 7.794 -0.829 1.00 85.81 93 ASN A N 1
ATOM 732 C CA . ASN A 1 93 ? -4.119 9.108 -0.645 1.00 85.81 93 ASN A CA 1
ATOM 733 C C . ASN A 1 93 ? -5.485 9.211 -1.327 1.00 85.81 93 ASN A C 1
ATOM 735 O O . ASN A 1 93 ? -6.368 9.834 -0.746 1.00 85.81 93 ASN A O 1
ATOM 739 N N . SER A 1 94 ? -5.690 8.619 -2.510 1.00 82.62 94 SER A N 1
ATOM 740 C CA . SER A 1 94 ? -7.015 8.655 -3.146 1.00 82.62 94 SER A CA 1
ATOM 741 C C . SER A 1 94 ? -8.069 7.938 -2.303 1.00 82.62 94 SER A C 1
ATOM 743 O O . SER A 1 94 ? -9.172 8.454 -2.160 1.00 82.62 94 SER A O 1
ATOM 745 N N . ALA A 1 95 ? -7.708 6.817 -1.667 1.00 79.06 95 ALA A N 1
ATOM 746 C CA . ALA A 1 95 ? -8.607 6.107 -0.756 1.00 79.06 95 ALA A CA 1
ATOM 747 C C . ALA A 1 95 ? -8.913 6.925 0.511 1.00 79.06 95 ALA A C 1
ATOM 749 O O . ALA A 1 95 ? -10.063 7.045 0.916 1.00 79.06 95 ALA A O 1
ATOM 750 N N . SER A 1 96 ? -7.895 7.536 1.126 1.00 75.88 96 SER A N 1
ATOM 751 C CA . SER A 1 96 ? -8.069 8.270 2.390 1.00 75.88 96 SER A CA 1
ATOM 752 C C . SER A 1 96 ? -8.666 9.676 2.240 1.00 75.88 96 SER A C 1
ATOM 754 O O . SER A 1 96 ? -9.254 10.188 3.192 1.00 75.88 96 SER A O 1
ATOM 756 N N . GLN A 1 97 ? -8.547 10.324 1.075 1.00 76.75 97 GLN A N 1
ATOM 757 C CA . GLN A 1 97 ? -9.145 11.644 0.83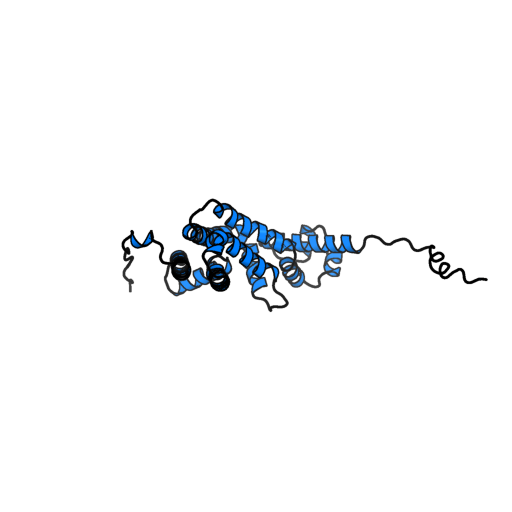1 1.00 76.75 97 GLN A CA 1
ATOM 758 C C . GLN A 1 97 ? -10.672 11.606 0.818 1.00 76.75 97 GLN A C 1
ATOM 760 O O . GLN A 1 97 ? -11.282 12.517 1.371 1.00 76.75 97 GLN A O 1
ATOM 765 N N . ALA A 1 98 ? -11.268 10.541 0.275 1.00 74.88 98 ALA A N 1
ATOM 766 C CA . ALA A 1 98 ? -12.717 10.331 0.291 1.00 74.88 98 ALA A CA 1
ATOM 767 C C . ALA A 1 98 ? -13.299 10.258 1.717 1.00 74.88 98 ALA A C 1
ATOM 769 O O . ALA A 1 98 ? -14.491 10.448 1.918 1.00 74.88 98 ALA A O 1
ATOM 770 N N . LEU A 1 99 ? -12.445 10.021 2.716 1.00 80.88 99 LEU A N 1
ATOM 771 C CA . LEU A 1 99 ? -12.824 9.804 4.109 1.00 80.88 99 LEU A CA 1
ATOM 772 C C . LEU A 1 99 ? -12.682 11.049 4.986 1.00 80.88 99 LEU A C 1
ATOM 774 O O . LEU A 1 99 ? -12.885 10.958 6.195 1.00 80.88 99 LEU A O 1
ATOM 778 N N . LYS A 1 100 ? -12.234 12.188 4.444 1.00 75.88 100 LYS A N 1
ATOM 779 C CA . LYS A 1 100 ? -11.969 13.394 5.251 1.00 75.88 100 LYS A CA 1
ATOM 780 C C . LYS A 1 100 ? -13.231 13.987 5.871 1.00 75.88 100 LYS A C 1
ATOM 782 O O . LYS A 1 100 ? -13.153 14.495 6.984 1.00 75.88 100 LYS A O 1
ATOM 787 N N . ASP A 1 101 ? -14.350 13.883 5.166 1.00 81.38 101 ASP A N 1
ATOM 788 C CA . ASP A 1 101 ? -15.612 14.507 5.561 1.00 81.38 101 ASP A CA 1
ATOM 789 C C . ASP A 1 101 ? -16.537 13.548 6.325 1.00 81.38 101 ASP A C 1
ATOM 791 O O . ASP A 1 101 ? -17.640 13.935 6.696 1.00 81.38 101 ASP A O 1
ATOM 795 N N . VAL A 1 102 ? -16.091 12.311 6.585 1.00 85.25 102 VAL A N 1
ATOM 796 C CA . VAL A 1 102 ? -16.827 11.328 7.393 1.00 85.25 102 VAL A CA 1
ATOM 797 C C . VAL A 1 102 ? -16.552 11.613 8.876 1.00 85.25 102 VAL A C 1
ATOM 799 O O . VAL A 1 102 ? -15.430 11.374 9.336 1.00 85.25 102 VAL A O 1
ATOM 802 N N . PRO A 1 103 ? -17.530 12.146 9.638 1.00 82.56 103 PRO A N 1
ATOM 803 C CA . PRO A 1 103 ? -17.289 12.610 11.002 1.00 82.56 103 PRO A CA 1
ATOM 804 C C . PRO A 1 103 ? -17.183 11.456 12.005 1.00 82.56 103 PRO A C 1
ATOM 806 O O . PRO A 1 103 ? -16.461 11.565 12.997 1.00 82.56 103 PRO A O 1
ATOM 809 N N . ASP A 1 104 ? -17.897 10.355 11.762 1.00 89.88 104 ASP A N 1
ATOM 810 C CA . ASP A 1 104 ? -17.908 9.197 12.646 1.00 89.88 104 ASP A CA 1
ATOM 811 C C . ASP A 1 104 ? -16.701 8.292 12.384 1.00 89.88 104 ASP A C 1
ATOM 813 O O . ASP A 1 104 ? -16.478 7.813 11.273 1.00 89.88 104 ASP A O 1
ATOM 817 N N . ILE A 1 105 ? -15.916 8.024 13.429 1.00 91.56 105 ILE A N 1
ATOM 818 C CA . ILE A 1 105 ? -14.682 7.245 13.291 1.00 91.56 105 ILE A CA 1
ATOM 819 C C . ILE A 1 105 ? -14.940 5.804 12.848 1.00 91.56 105 ILE A C 1
ATOM 821 O O . ILE A 1 105 ? -14.147 5.243 12.093 1.00 91.56 105 ILE A O 1
ATOM 825 N N . ARG A 1 106 ? -16.044 5.200 13.299 1.00 93.44 106 ARG A N 1
ATOM 826 C CA . ARG A 1 106 ? -16.369 3.808 12.977 1.00 93.44 106 ARG A CA 1
ATOM 827 C C . ARG A 1 106 ? -16.728 3.699 11.503 1.00 93.44 106 ARG A C 1
ATOM 829 O O . ARG A 1 106 ? -16.143 2.887 10.795 1.00 93.44 106 ARG A O 1
ATOM 836 N N . GLU A 1 107 ? -17.595 4.588 11.029 1.00 92.06 107 GLU A N 1
ATOM 837 C CA . GLU A 1 107 ? -17.936 4.729 9.613 1.00 92.06 107 GLU A CA 1
ATOM 838 C C . GLU A 1 107 ? -16.694 4.997 8.757 1.00 92.06 107 GLU A C 1
ATOM 840 O O . GLU A 1 107 ? -16.530 4.398 7.697 1.00 92.06 107 GLU A O 1
ATOM 845 N N . ARG A 1 108 ? -15.768 5.830 9.241 1.00 92.31 108 ARG A N 1
ATOM 846 C CA . ARG A 1 108 ? -14.526 6.160 8.535 1.00 92.31 108 ARG A CA 1
ATOM 847 C C . ARG A 1 108 ? -13.602 4.953 8.351 1.00 92.31 108 ARG A C 1
ATOM 849 O O . ARG A 1 108 ? -13.051 4.769 7.267 1.00 92.31 108 ARG A O 1
ATOM 856 N N . VAL A 1 109 ? -13.424 4.137 9.393 1.00 93.56 109 VAL A N 1
ATOM 857 C CA . VAL A 1 109 ? -12.600 2.915 9.333 1.00 93.56 109 VAL A CA 1
ATOM 858 C C . VAL A 1 109 ? -13.261 1.860 8.441 1.00 93.56 109 VAL A C 1
ATOM 860 O O . VAL A 1 109 ? -12.572 1.260 7.614 1.00 93.56 109 VAL A O 1
ATOM 863 N N . HIS A 1 110 ? -14.582 1.678 8.545 1.00 93.12 110 HIS A N 1
ATOM 864 C CA . HIS A 1 110 ? -15.332 0.764 7.673 1.00 93.12 110 HIS A CA 1
ATOM 865 C C . HIS A 1 110 ? -15.253 1.183 6.210 1.00 93.12 110 HIS A C 1
ATOM 867 O O . HIS A 1 110 ? -14.894 0.371 5.365 1.00 93.12 110 HIS A O 1
ATOM 873 N N . SER A 1 111 ? -15.461 2.467 5.921 1.00 91.69 111 SER A N 1
ATOM 874 C CA . SER A 1 111 ? -15.373 3.009 4.562 1.00 91.69 111 SER A CA 1
ATOM 875 C C . SER A 1 111 ? -13.990 2.788 3.939 1.00 91.69 111 SER A C 1
ATOM 877 O O . SER A 1 111 ? -13.882 2.518 2.744 1.00 91.69 111 SER A O 1
ATOM 879 N N . LEU A 1 112 ? -12.912 2.860 4.735 1.00 91.25 112 LEU A N 1
ATOM 880 C CA . LEU A 1 112 ? -11.578 2.524 4.237 1.00 91.25 112 LEU A CA 1
ATOM 881 C C . LEU A 1 112 ? -11.465 1.040 3.868 1.00 91.25 112 LEU A C 1
ATOM 883 O O . LEU A 1 112 ? -10.935 0.718 2.807 1.00 91.25 112 LEU A O 1
ATOM 887 N N . ALA A 1 113 ? -11.945 0.147 4.734 1.00 91.75 113 ALA A N 1
ATOM 888 C CA . ALA A 1 113 ? -11.915 -1.291 4.485 1.00 91.75 113 ALA A CA 1
ATOM 889 C C . ALA A 1 113 ? -12.768 -1.679 3.263 1.00 91.75 113 ALA A C 1
ATOM 891 O O . ALA A 1 113 ? -12.338 -2.481 2.434 1.00 91.75 113 ALA A O 1
ATOM 892 N N . GLU A 1 114 ? -13.939 -1.062 3.111 1.00 8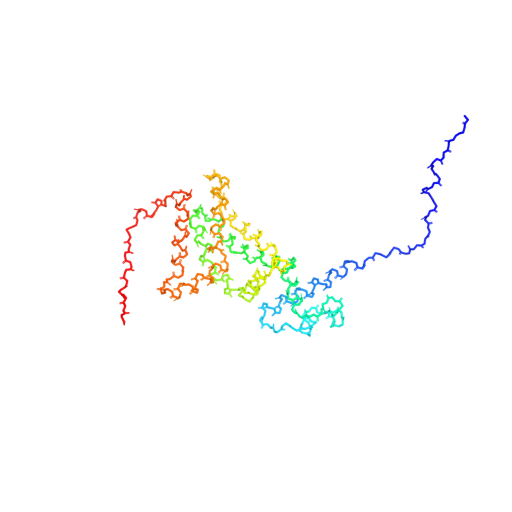9.88 114 GLU A N 1
ATOM 893 C CA . GLU A 1 114 ? -14.862 -1.269 1.990 1.00 89.88 114 GLU A CA 1
ATOM 894 C C . GLU A 1 114 ? -14.328 -0.741 0.656 1.00 89.88 114 GLU A C 1
ATOM 896 O O . GLU A 1 114 ? -14.712 -1.260 -0.388 1.00 89.88 114 GLU A O 1
ATOM 901 N N . ALA A 1 115 ? -13.417 0.237 0.677 1.00 89.44 115 ALA A N 1
ATOM 902 C CA . ALA A 1 115 ? -12.749 0.753 -0.517 1.00 89.44 115 ALA A CA 1
ATOM 903 C C . ALA A 1 115 ? -11.591 -0.140 -1.009 1.00 89.44 115 ALA A C 1
ATOM 905 O O . ALA A 1 115 ? -11.090 0.051 -2.123 1.00 89.44 115 ALA A O 1
ATOM 906 N N . MET A 1 116 ? -11.125 -1.103 -0.199 1.00 89.50 116 MET A N 1
ATOM 907 C CA . MET A 1 116 ? -9.983 -1.958 -0.553 1.00 89.50 116 MET A CA 1
ATOM 908 C C . MET A 1 116 ? -10.195 -2.787 -1.829 1.00 89.50 116 MET A C 1
ATOM 910 O O . MET A 1 116 ? -9.273 -2.804 -2.64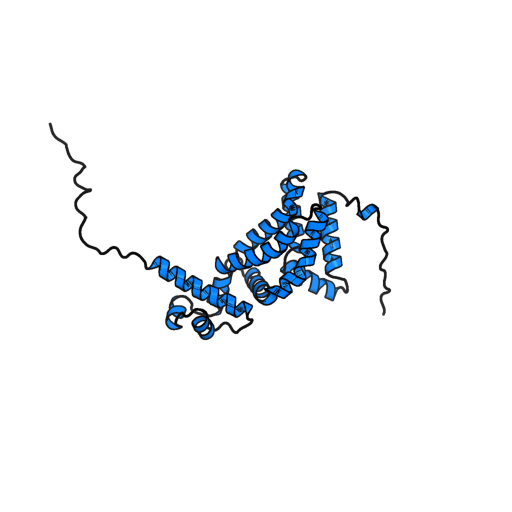9 1.00 89.50 116 MET A O 1
ATOM 914 N N . PRO A 1 117 ? -11.359 -3.428 -2.070 1.00 88.75 117 PRO A N 1
ATOM 915 C CA . PRO A 1 117 ? -11.617 -4.139 -3.319 1.00 88.75 117 PRO A CA 1
ATOM 916 C C . PRO A 1 117 ? -11.398 -3.268 -4.558 1.00 88.75 117 PRO A C 1
ATOM 918 O O . PRO A 1 117 ? -10.626 -3.655 -5.434 1.00 88.75 117 PRO A O 1
ATOM 921 N N . GLN A 1 118 ? -12.000 -2.072 -4.619 1.00 89.31 118 GLN A N 1
ATOM 922 C CA . GLN A 1 118 ? -11.849 -1.197 -5.788 1.00 89.31 118 GLN A CA 1
ATOM 923 C C . GLN A 1 118 ? -10.423 -0.650 -5.907 1.00 89.31 118 GLN A C 1
ATOM 925 O O . GLN A 1 118 ? -9.918 -0.476 -7.019 1.00 89.31 118 GLN A O 1
ATOM 930 N N . LEU A 1 119 ? -9.749 -0.399 -4.778 1.00 90.81 119 LEU A N 1
ATOM 931 C CA . LEU A 1 119 ? -8.351 0.027 -4.767 1.00 90.81 119 LEU A CA 1
ATOM 932 C C . LEU A 1 119 ? -7.436 -1.042 -5.378 1.00 90.81 119 LEU A C 1
ATOM 934 O O . LEU A 1 119 ? -6.564 -0.711 -6.187 1.00 90.81 119 LEU A O 1
ATOM 938 N N . ILE A 1 120 ? -7.653 -2.308 -5.008 1.00 90.25 120 ILE A N 1
ATOM 939 C CA . ILE A 1 120 ? -6.932 -3.466 -5.544 1.00 90.25 120 ILE A CA 1
ATOM 940 C C . ILE A 1 120 ? -7.274 -3.668 -7.014 1.00 90.25 120 ILE A C 1
ATOM 942 O O . ILE A 1 120 ? -6.365 -3.846 -7.811 1.00 90.25 120 ILE A O 1
ATOM 946 N N . GLU A 1 121 ? -8.545 -3.612 -7.399 1.00 90.62 121 GLU A N 1
ATOM 947 C CA . GLU A 1 121 ? -8.960 -3.777 -8.793 1.00 90.62 121 GLU A CA 1
ATOM 948 C C . GLU A 1 121 ? -8.313 -2.720 -9.700 1.00 90.62 121 GLU A C 1
ATOM 950 O O . GLU A 1 121 ? -7.695 -3.053 -10.710 1.00 90.62 121 GLU A O 1
ATOM 955 N N . SER A 1 122 ? -8.342 -1.454 -9.279 1.00 92.25 122 SER A N 1
ATOM 956 C CA . SER A 1 122 ? -7.832 -0.325 -10.068 1.00 92.25 122 SER A CA 1
ATOM 957 C C . SER A 1 122 ? -6.301 -0.244 -10.128 1.00 92.25 122 SER A C 1
ATOM 959 O O . SER A 1 122 ? -5.758 0.471 -10.966 1.00 92.25 122 SER A O 1
ATOM 961 N N . ASN A 1 123 ? -5.585 -0.925 -9.225 1.00 93.88 123 ASN A N 1
ATOM 962 C CA . ASN A 1 123 ? -4.121 -0.833 -9.099 1.00 93.88 123 ASN A CA 1
ATOM 963 C C . ASN A 1 123 ? -3.445 -2.212 -8.974 1.00 93.88 123 ASN A C 1
ATOM 965 O O . ASN A 1 123 ? -2.326 -2.317 -8.462 1.00 93.88 123 ASN A O 1
ATOM 969 N N . GLY A 1 124 ? -4.129 -3.275 -9.403 1.00 88.56 124 GLY A N 1
ATOM 970 C CA . GLY A 1 124 ? -3.842 -4.648 -8.986 1.00 88.56 124 GLY A CA 1
ATOM 971 C C . GLY A 1 124 ? -2.438 -5.125 -9.310 1.00 88.56 124 GLY A C 1
ATOM 972 O O . GLY A 1 124 ? -1.793 -5.716 -8.449 1.00 88.56 124 GLY A O 1
ATOM 973 N N . ALA A 1 125 ? -1.934 -4.828 -10.507 1.00 93.44 125 ALA A N 1
ATOM 974 C CA . ALA A 1 125 ? -0.587 -5.221 -10.908 1.00 93.44 125 ALA A CA 1
ATOM 975 C C . ALA A 1 125 ? 0.486 -4.595 -9.999 1.00 93.44 125 ALA A C 1
ATOM 977 O O . ALA A 1 125 ? 1.306 -5.309 -9.422 1.00 93.44 125 ALA A O 1
ATOM 978 N N . PHE A 1 126 ? 0.419 -3.277 -9.773 1.00 95.31 126 PHE A N 1
ATOM 979 C CA . PHE A 1 126 ? 1.345 -2.580 -8.879 1.00 95.31 126 PHE A CA 1
ATOM 980 C C . PHE A 1 126 ? 1.257 -3.106 -7.444 1.00 95.31 126 PHE A C 1
ATOM 982 O O . PHE A 1 126 ? 2.282 -3.413 -6.839 1.00 95.31 126 PHE A O 1
ATOM 989 N N . LEU A 1 127 ? 0.043 -3.226 -6.894 1.00 93.44 127 LEU A N 1
ATOM 990 C CA . LEU A 1 127 ? -0.153 -3.643 -5.505 1.00 93.44 127 LEU A CA 1
ATOM 991 C C . LEU A 1 127 ? 0.275 -5.095 -5.274 1.00 93.44 127 LEU A C 1
ATOM 993 O O . LEU A 1 127 ? 0.957 -5.367 -4.290 1.00 93.44 127 LEU A O 1
ATOM 997 N N . ARG A 1 128 ? -0.047 -6.021 -6.187 1.00 89.94 128 ARG A N 1
ATOM 998 C CA . ARG A 1 128 ? 0.400 -7.420 -6.089 1.00 89.94 128 ARG A CA 1
ATOM 999 C C . ARG A 1 128 ? 1.920 -7.524 -6.156 1.00 89.94 128 ARG A C 1
ATOM 1001 O O . ARG A 1 128 ? 2.511 -8.174 -5.297 1.00 89.94 128 ARG A O 1
ATOM 1008 N N . SER A 1 129 ? 2.563 -6.847 -7.110 1.00 93.31 129 SER A N 1
ATOM 1009 C CA . SER A 1 129 ? 4.027 -6.825 -7.193 1.00 93.31 129 SER A CA 1
ATOM 1010 C C . SER A 1 129 ? 4.654 -6.190 -5.952 1.00 93.31 129 SER A C 1
ATOM 1012 O O . SER A 1 129 ? 5.603 -6.743 -5.403 1.00 93.31 129 SER A O 1
ATOM 1014 N N . LEU A 1 130 ? 4.087 -5.100 -5.427 1.00 93.75 130 LEU A N 1
ATOM 1015 C CA . LEU A 1 130 ? 4.541 -4.503 -4.172 1.00 93.75 130 LEU A CA 1
ATOM 1016 C C . LEU A 1 130 ? 4.466 -5.500 -3.005 1.00 93.75 130 LEU A C 1
ATOM 1018 O O . LEU A 1 130 ? 5.394 -5.542 -2.199 1.00 93.75 130 LEU A O 1
ATOM 1022 N N . MET A 1 131 ? 3.418 -6.329 -2.927 1.00 90.56 131 MET A N 1
ATOM 1023 C CA . MET A 1 131 ? 3.310 -7.365 -1.890 1.00 90.56 131 MET A CA 1
ATOM 1024 C C . MET A 1 131 ? 4.380 -8.447 -2.051 1.00 90.56 131 MET A C 1
ATOM 1026 O O . MET A 1 131 ? 5.016 -8.823 -1.066 1.00 90.56 131 MET A O 1
ATOM 1030 N N . VAL A 1 132 ? 4.663 -8.888 -3.282 1.00 90.50 132 VAL A N 1
ATOM 1031 C CA . VAL A 1 132 ? 5.782 -9.811 -3.556 1.00 90.50 132 VAL A CA 1
ATOM 1032 C C . VAL A 1 132 ? 7.100 -9.234 -3.034 1.00 90.50 132 VAL A C 1
ATOM 1034 O O . VAL A 1 132 ? 7.875 -9.942 -2.392 1.00 90.50 132 VAL A O 1
ATOM 1037 N N . GLN A 1 133 ? 7.347 -7.939 -3.253 1.00 91.69 133 GLN A N 1
ATOM 1038 C CA . GLN A 1 133 ? 8.549 -7.282 -2.736 1.00 91.69 133 GLN A CA 1
ATOM 1039 C C . GLN A 1 133 ? 8.515 -7.097 -1.210 1.00 91.69 133 GLN A C 1
ATOM 1041 O O . GLN A 1 133 ? 9.558 -7.182 -0.562 1.00 91.69 133 GLN A O 1
ATOM 1046 N N . HIS A 1 134 ? 7.342 -6.869 -0.614 1.00 87.94 134 HIS A N 1
ATOM 1047 C CA . HIS A 1 134 ? 7.180 -6.678 0.829 1.00 87.94 134 HIS A CA 1
ATOM 1048 C C . HIS A 1 134 ? 7.537 -7.930 1.646 1.00 87.94 134 HIS A C 1
ATOM 1050 O O . HIS A 1 134 ? 8.144 -7.810 2.714 1.00 87.94 134 HIS A O 1
ATOM 1056 N N . TYR A 1 135 ? 7.224 -9.119 1.123 1.00 86.50 135 TYR A N 1
ATOM 1057 C CA . TYR A 1 135 ? 7.506 -10.404 1.776 1.00 86.50 135 TYR A CA 1
ATOM 1058 C C . TYR A 1 135 ? 8.914 -10.960 1.506 1.00 86.50 135 TYR A C 1
ATOM 1060 O O . TYR A 1 135 ? 9.227 -12.080 1.913 1.00 86.50 135 TYR A O 1
ATOM 1068 N N . ARG A 1 136 ? 9.796 -10.190 0.856 1.00 88.75 136 ARG A N 1
ATOM 1069 C CA . ARG A 1 136 ? 11.222 -10.534 0.767 1.00 88.75 136 ARG A CA 1
ATOM 1070 C C . ARG A 1 136 ? 11.908 -10.446 2.136 1.00 88.75 136 ARG A C 1
ATOM 1072 O O . ARG A 1 136 ? 11.368 -9.916 3.107 1.00 88.75 136 ARG A O 1
ATOM 1079 N N . GLN A 1 137 ? 13.147 -10.944 2.197 1.00 85.38 137 GLN A N 1
ATOM 1080 C CA . GLN A 1 137 ? 14.024 -10.771 3.359 1.00 85.38 137 GLN A CA 1
ATOM 1081 C C . GLN A 1 137 ? 14.106 -9.293 3.767 1.00 85.38 137 GLN A C 1
ATOM 1083 O O . GLN A 1 137 ? 14.050 -8.404 2.916 1.00 85.38 137 GLN A O 1
ATOM 1088 N N . SER A 1 138 ? 14.268 -9.026 5.065 1.00 80.44 138 SER A N 1
ATOM 1089 C CA . SER A 1 138 ? 14.191 -7.670 5.630 1.00 80.44 138 SER A CA 1
ATOM 1090 C C . SER A 1 138 ? 15.121 -6.658 4.953 1.00 80.44 138 SER A C 1
ATOM 1092 O O . SER A 1 138 ? 14.722 -5.512 4.787 1.00 80.44 138 SER A O 1
ATOM 1094 N N . SER A 1 139 ? 16.305 -7.078 4.499 1.00 82.06 139 SER A N 1
ATOM 1095 C CA . SER A 1 139 ? 17.280 -6.237 3.786 1.00 82.06 139 SER A CA 1
ATOM 1096 C C . SER A 1 139 ? 16.909 -5.907 2.332 1.00 82.06 139 SER A C 1
ATOM 1098 O O . SER A 1 139 ? 17.616 -5.143 1.679 1.00 82.06 139 SER A O 1
ATOM 1100 N N . GLN A 1 140 ? 15.839 -6.499 1.794 1.00 82.69 140 GLN A N 1
ATOM 1101 C CA . GLN A 1 140 ? 15.468 -6.428 0.376 1.00 82.69 140 GLN A CA 1
ATOM 1102 C C . GLN A 1 140 ? 14.050 -5.902 0.126 1.00 82.69 140 GLN A C 1
ATOM 1104 O O . GLN A 1 140 ? 13.620 -5.868 -1.028 1.00 82.69 140 GLN A O 1
ATOM 1109 N N . ARG A 1 141 ? 13.318 -5.522 1.175 1.00 87.62 141 ARG A N 1
ATOM 1110 C CA . ARG A 1 141 ? 11.928 -5.061 1.080 1.00 87.62 141 ARG A CA 1
ATOM 1111 C C . ARG A 1 141 ? 11.831 -3.533 1.193 1.00 87.62 141 ARG A C 1
ATOM 1113 O O . ARG A 1 141 ? 12.692 -2.917 1.819 1.00 87.62 141 ARG A O 1
ATOM 1120 N N . PRO A 1 142 ? 10.783 -2.905 0.637 1.00 89.19 142 PRO A N 1
ATOM 1121 C CA . PRO A 1 142 ? 10.573 -1.465 0.753 1.00 89.19 142 PRO A CA 1
ATOM 1122 C C . PRO A 1 142 ? 10.258 -1.050 2.195 1.00 89.19 142 PRO A C 1
ATOM 1124 O O . PRO A 1 142 ? 9.138 -1.227 2.674 1.00 89.19 142 PRO A O 1
ATOM 1127 N N . GLU A 1 143 ? 11.233 -0.458 2.889 1.00 88.75 143 GLU A N 1
ATOM 1128 C CA . GLU A 1 143 ? 11.046 0.055 4.257 1.00 88.75 143 GLU A CA 1
ATOM 1129 C C . GLU A 1 143 ? 9.997 1.176 4.318 1.00 88.75 143 GLU A C 1
ATOM 1131 O O . GLU A 1 143 ? 9.256 1.288 5.296 1.00 88.75 143 GLU A O 1
ATOM 1136 N N . TRP A 1 144 ? 9.864 1.950 3.234 1.00 92.06 144 TRP A N 1
ATOM 1137 C CA . TRP A 1 144 ? 8.893 3.039 3.123 1.00 92.06 144 TRP A CA 1
ATOM 1138 C C . TRP A 1 144 ? 7.436 2.570 3.245 1.00 92.06 144 TRP A C 1
ATOM 1140 O O . TRP A 1 144 ? 6.575 3.358 3.639 1.00 92.06 144 TRP A O 1
ATOM 1150 N N . LEU A 1 145 ? 7.139 1.301 2.940 1.00 90.94 145 LEU A N 1
ATOM 1151 C CA . LEU A 1 145 ? 5.769 0.787 2.954 1.00 90.94 145 LEU A CA 1
ATOM 1152 C C . LEU A 1 145 ? 5.195 0.738 4.373 1.00 90.94 145 LEU A C 1
ATOM 1154 O O . LEU A 1 145 ? 4.056 1.149 4.583 1.00 90.94 145 LEU A O 1
ATOM 1158 N N . ALA A 1 146 ? 5.989 0.310 5.358 1.00 88.81 146 ALA A N 1
ATOM 1159 C CA . ALA A 1 146 ? 5.545 0.269 6.751 1.00 88.81 146 ALA A CA 1
ATOM 1160 C C . ALA A 1 146 ? 5.192 1.676 7.263 1.00 88.81 146 ALA A C 1
ATOM 1162 O O . ALA A 1 146 ? 4.135 1.879 7.862 1.00 88.81 146 ALA A O 1
ATOM 1163 N N . SER A 1 147 ? 6.032 2.670 6.953 1.00 91.25 147 SER A N 1
ATOM 1164 C CA . SER A 1 147 ? 5.766 4.069 7.298 1.00 91.25 147 SER A CA 1
ATOM 1165 C C . SER A 1 147 ? 4.550 4.642 6.571 1.00 91.25 147 SER A C 1
ATOM 1167 O O . SER A 1 147 ? 3.853 5.484 7.136 1.00 91.25 147 SER A O 1
ATOM 1169 N N . LEU A 1 148 ? 4.282 4.222 5.332 1.00 91.69 148 LEU A N 1
ATOM 1170 C CA . LEU A 1 148 ? 3.090 4.641 4.597 1.00 91.69 148 LEU A CA 1
ATOM 1171 C C . LEU A 1 148 ? 1.815 4.071 5.228 1.00 91.69 148 LEU A C 1
ATOM 1173 O O . LEU A 1 148 ? 0.880 4.828 5.476 1.00 91.69 148 LEU A O 1
ATOM 1177 N N . ILE A 1 149 ? 1.796 2.771 5.534 1.00 90.69 149 ILE A N 1
ATOM 1178 C CA . ILE A 1 149 ? 0.659 2.112 6.194 1.00 90.69 149 ILE A CA 1
ATOM 1179 C C . ILE A 1 149 ? 0.367 2.791 7.532 1.0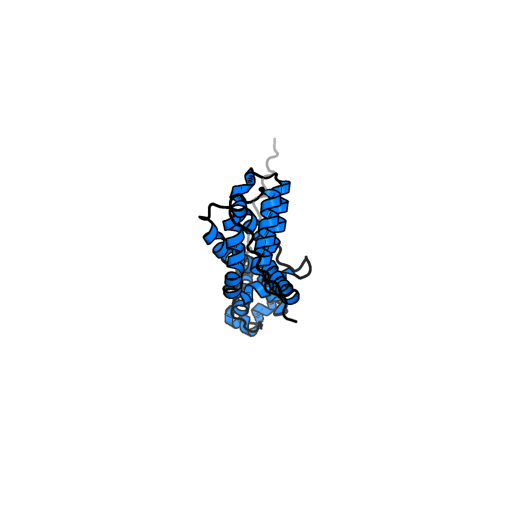0 90.69 149 ILE A C 1
ATOM 1181 O O . ILE A 1 149 ? -0.773 3.171 7.791 1.00 90.69 149 ILE A O 1
ATOM 1185 N N . GLN A 1 150 ? 1.402 3.035 8.340 1.00 90.75 150 GLN A N 1
ATOM 1186 C CA . GLN A 1 150 ? 1.251 3.750 9.603 1.00 90.75 150 GLN A CA 1
ATOM 1187 C C . GLN A 1 150 ? 0.623 5.140 9.401 1.00 90.75 150 GLN A C 1
ATOM 1189 O O . GLN A 1 150 ? -0.340 5.476 10.081 1.00 90.75 150 GLN A O 1
ATOM 1194 N N . GLN A 1 151 ? 1.115 5.930 8.440 1.00 90.69 151 GLN A N 1
ATOM 1195 C CA . GLN A 1 151 ? 0.572 7.264 8.157 1.00 90.69 151 GLN A CA 1
ATOM 1196 C C . GLN A 1 151 ? -0.889 7.238 7.700 1.00 90.69 151 GLN A C 1
ATOM 1198 O O . GLN A 1 151 ? -1.658 8.126 8.066 1.00 90.69 151 GLN A O 1
ATOM 1203 N N . VAL A 1 152 ? -1.277 6.261 6.877 1.00 89.69 152 VAL A N 1
ATOM 1204 C CA . VAL A 1 152 ? -2.664 6.110 6.416 1.00 89.69 152 VAL A CA 1
ATOM 1205 C C . VAL A 1 152 ? -3.571 5.801 7.601 1.00 89.69 152 VAL A C 1
ATOM 1207 O O . VAL A 1 152 ? -4.565 6.500 7.798 1.00 89.69 152 VAL A O 1
ATOM 1210 N N . THR A 1 153 ? -3.197 4.824 8.426 1.00 90.94 153 THR A N 1
ATOM 1211 C CA . THR A 1 153 ? -3.967 4.445 9.613 1.00 90.94 153 THR A CA 1
ATOM 1212 C C . THR A 1 153 ? -4.060 5.592 10.618 1.00 90.94 153 THR A C 1
ATOM 1214 O O . THR A 1 153 ? -5.147 5.889 11.112 1.00 90.94 153 THR A O 1
ATOM 1217 N N . ASP A 1 154 ? -2.960 6.309 10.858 1.00 90.44 154 ASP A N 1
ATOM 1218 C CA . ASP A 1 154 ? -2.949 7.450 11.774 1.00 90.44 154 ASP A CA 1
ATOM 1219 C C . ASP A 1 154 ? -3.885 8.571 11.299 1.00 90.44 154 ASP A C 1
ATOM 1221 O O . ASP A 1 154 ? -4.623 9.147 12.093 1.00 90.44 154 ASP A O 1
ATOM 1225 N N . ARG A 1 155 ? -3.943 8.851 9.991 1.00 88.81 155 ARG A N 1
ATOM 1226 C CA . ARG A 1 155 ? -4.878 9.855 9.451 1.00 88.81 155 ARG A CA 1
ATOM 1227 C C . ARG A 1 155 ? -6.337 9.473 9.646 1.00 88.81 155 ARG A C 1
ATOM 1229 O O . ARG A 1 155 ? -7.168 10.370 9.807 1.00 88.81 155 ARG A O 1
ATOM 1236 N N . VAL A 1 156 ? -6.659 8.182 9.579 1.00 89.56 156 VAL A N 1
ATOM 1237 C CA . VAL A 1 156 ? -8.018 7.677 9.812 1.00 89.56 156 VAL A CA 1
ATOM 1238 C C . VAL A 1 156 ? -8.385 7.840 11.284 1.00 89.56 156 VAL A C 1
ATOM 1240 O O . VAL A 1 156 ? -9.463 8.350 11.575 1.00 89.56 156 VAL A O 1
ATOM 1243 N N . LEU A 1 157 ? -7.467 7.492 12.191 1.00 91.75 157 LEU A N 1
ATOM 1244 C CA . LEU A 1 157 ? -7.680 7.483 13.641 1.00 91.75 157 LEU A CA 1
ATOM 1245 C C . LEU A 1 157 ? -7.451 8.826 14.346 1.00 91.75 157 LEU A C 1
ATOM 1247 O O . LEU A 1 157 ? -7.805 8.955 15.518 1.00 91.75 157 LEU A O 1
ATOM 1251 N N . GLU A 1 158 ? -6.926 9.843 13.658 1.00 90.00 158 GLU A N 1
ATOM 1252 C CA . GLU A 1 158 ? -6.639 11.160 14.250 1.00 90.00 158 GLU A CA 1
ATOM 1253 C C . GLU A 1 158 ? -7.784 11.740 15.113 1.00 90.00 158 GLU A C 1
ATOM 1255 O O . GLU A 1 158 ? -7.486 12.233 16.205 1.00 90.00 158 GLU A O 1
ATOM 1260 N N . PRO A 1 159 ? -9.082 11.641 14.740 1.00 90.56 159 PRO A N 1
ATOM 1261 C CA . PRO A 1 159 ? -10.174 12.188 15.554 1.00 90.56 159 PRO A CA 1
ATOM 1262 C C . PRO A 1 159 ? -10.262 11.617 16.979 1.00 90.56 159 PRO A C 1
ATOM 1264 O O . PRO A 1 159 ? -10.664 12.324 17.905 1.00 90.56 159 PRO A O 1
ATOM 1267 N N . VAL A 1 160 ? -9.863 10.356 17.178 1.00 92.44 160 VAL A N 1
ATOM 1268 C CA . VAL A 1 160 ? -9.901 9.684 18.490 1.00 92.44 160 VAL A CA 1
ATOM 1269 C C . VAL A 1 160 ? -8.555 9.690 19.204 1.00 92.44 160 VAL A C 1
ATOM 1271 O O . VAL A 1 160 ? -8.449 9.216 20.334 1.00 92.44 160 VAL A O 1
ATOM 1274 N N . ARG A 1 161 ? -7.517 10.285 18.606 1.00 91.94 161 ARG A N 1
ATOM 1275 C CA . ARG A 1 161 ? -6.157 10.276 19.157 1.00 91.94 161 ARG A CA 1
ATOM 1276 C C . ARG A 1 161 ? -6.072 10.819 20.582 1.00 91.94 161 ARG A C 1
ATOM 1278 O O . ARG A 1 161 ? -5.309 10.300 21.386 1.00 91.94 161 ARG A O 1
ATOM 1285 N N . ARG A 1 162 ? -6.850 11.859 20.903 1.00 94.00 162 ARG A N 1
ATOM 1286 C CA . ARG A 1 162 ? -6.874 12.483 22.242 1.00 94.00 162 ARG A CA 1
ATOM 1287 C C . ARG A 1 162 ? -7.751 11.744 23.258 1.00 94.00 162 ARG A C 1
ATOM 1289 O O . ARG A 1 162 ? -7.713 12.095 24.431 1.00 94.00 162 ARG A O 1
ATOM 1296 N N . GLN A 1 163 ? -8.543 10.769 22.815 1.00 94.50 163 GLN A N 1
ATOM 1297 C CA . GLN A 1 163 ? -9.430 9.971 23.669 1.00 94.50 163 GLN A CA 1
ATOM 1298 C C . GLN A 1 163 ? -8.723 8.726 24.224 1.00 94.50 163 GLN A C 1
ATOM 1300 O O . GLN A 1 163 ? -9.196 8.124 25.182 1.00 94.50 163 GLN A O 1
ATOM 1305 N N . LEU A 1 164 ? -7.589 8.348 23.629 1.00 96.50 164 LEU A N 1
ATOM 1306 C CA . LEU A 1 164 ? -6.829 7.147 23.958 1.00 96.50 164 LEU A CA 1
ATOM 1307 C C . LEU A 1 164 ? -5.495 7.496 24.620 1.00 96.50 164 LEU A C 1
ATOM 1309 O O . LEU A 1 164 ? -4.907 8.553 24.376 1.00 96.50 164 LEU A O 1
ATOM 1313 N N . THR A 1 165 ? -4.966 6.564 25.415 1.00 97.31 165 THR A N 1
ATOM 1314 C CA . THR A 1 165 ? -3.559 6.634 25.820 1.00 97.31 165 THR A CA 1
ATOM 1315 C C . THR A 1 165 ? -2.653 6.444 24.598 1.00 97.31 165 THR A C 1
ATOM 1317 O O . THR A 1 165 ? -3.048 5.862 23.587 1.00 97.31 165 THR A O 1
AT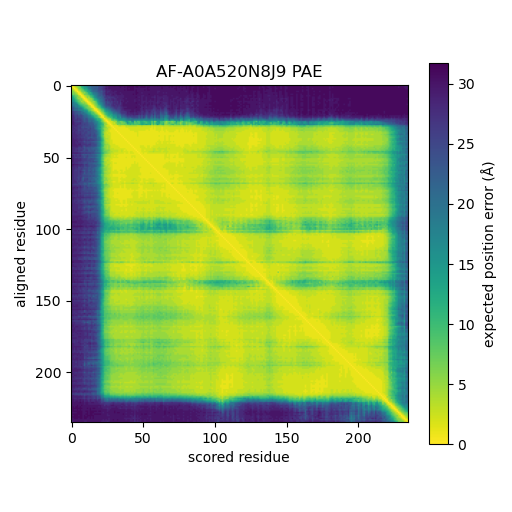OM 1320 N N . VAL A 1 166 ? -1.394 6.888 24.681 1.00 95.75 166 VAL A N 1
ATOM 1321 C CA . VAL A 1 166 ? -0.418 6.690 23.589 1.00 95.75 166 VAL A CA 1
ATOM 1322 C C . VAL A 1 166 ? -0.227 5.204 23.266 1.00 95.75 166 VAL A C 1
ATOM 1324 O O . VAL A 1 166 ? -0.050 4.845 22.103 1.00 95.75 166 VAL A O 1
ATOM 1327 N N . GLN A 1 167 ? -0.252 4.342 24.285 1.00 97.06 167 GLN A N 1
ATOM 1328 C CA . GLN A 1 167 ? -0.108 2.901 24.111 1.00 97.06 167 GLN A CA 1
ATOM 1329 C C . GLN A 1 167 ? -1.340 2.298 23.430 1.00 97.06 167 GLN A C 1
ATOM 1331 O O . GLN A 1 167 ? -1.182 1.554 22.464 1.00 97.06 167 GLN A O 1
ATOM 1336 N N . ASP A 1 168 ? -2.541 2.665 23.877 1.00 97.38 168 ASP A N 1
ATOM 1337 C CA . ASP A 1 168 ? -3.793 2.175 23.295 1.00 97.38 168 ASP A CA 1
ATOM 1338 C C . ASP A 1 168 ? -3.958 2.625 21.848 1.00 97.38 168 ASP A C 1
ATOM 1340 O O . ASP A 1 168 ? -4.302 1.820 20.989 1.00 97.38 168 ASP A O 1
ATOM 1344 N N . TYR A 1 169 ? -3.628 3.884 21.551 1.00 96.69 169 TYR A N 1
ATOM 1345 C CA . TYR A 1 169 ? -3.649 4.405 20.189 1.00 96.69 169 TYR A CA 1
ATOM 1346 C C . TYR A 1 169 ? -2.717 3.605 19.270 1.00 96.69 169 TYR A C 1
ATOM 1348 O O . TYR A 1 169 ? -3.130 3.155 18.207 1.00 96.69 169 TYR A O 1
ATOM 1356 N N . ARG A 1 170 ? -1.470 3.357 19.698 1.00 95.31 170 ARG A N 1
ATOM 1357 C CA . ARG A 1 170 ? -0.510 2.553 18.920 1.00 95.31 170 ARG A CA 1
ATOM 1358 C C . ARG A 1 170 ? -0.999 1.125 18.704 1.00 95.31 170 ARG A C 1
ATOM 1360 O O . ARG A 1 170 ? -0.850 0.597 17.604 1.00 95.31 170 ARG A O 1
ATOM 1367 N N . GLN A 1 171 ? -1.566 0.507 19.739 1.00 96.88 171 GLN A N 1
ATOM 1368 C CA . GLN A 1 171 ? -2.078 -0.856 19.657 1.00 96.88 171 GLN A CA 1
ATOM 1369 C C . GLN A 1 171 ? -3.282 -0.940 18.711 1.00 96.88 171 GLN A C 1
ATOM 1371 O O . GLN A 1 171 ? -3.321 -1.831 17.862 1.00 96.88 171 GLN A O 1
ATOM 1376 N N . LEU A 1 172 ? -4.225 0.001 18.812 1.00 96.81 172 LEU A N 1
ATOM 1377 C CA . LEU A 1 172 ? -5.371 0.098 17.914 1.00 96.81 172 LEU A CA 1
ATOM 1378 C C . LEU A 1 172 ? -4.922 0.330 16.464 1.00 96.81 172 LEU A C 1
ATOM 1380 O O . LEU A 1 172 ? -5.368 -0.402 15.584 1.00 96.81 172 LEU A O 1
ATOM 1384 N N . SER A 1 173 ? -4.000 1.272 16.216 1.00 95.31 173 SER A N 1
ATOM 1385 C CA . SER A 1 173 ? -3.435 1.518 14.881 1.00 95.31 173 SER A CA 1
ATOM 1386 C C . SER A 1 173 ? -2.800 0.255 14.294 1.00 95.31 173 SER A C 1
ATOM 1388 O O . SER A 1 173 ? -3.074 -0.096 13.149 1.00 95.31 173 SER A O 1
ATOM 1390 N N . ALA A 1 174 ? -1.976 -0.460 15.065 1.00 94.75 174 ALA A N 1
ATOM 1391 C CA . ALA A 1 174 ? -1.319 -1.677 14.591 1.00 94.75 174 ALA A CA 1
ATOM 1392 C C . ALA A 1 174 ? -2.323 -2.791 14.246 1.00 94.75 174 ALA A C 1
ATOM 1394 O O . ALA A 1 174 ? -2.188 -3.453 13.218 1.00 94.75 174 ALA A O 1
ATOM 1395 N N . LEU A 1 175 ? -3.351 -2.983 15.079 1.00 95.81 175 LEU A N 1
ATOM 1396 C CA . LEU A 1 175 ? -4.381 -3.995 14.845 1.00 95.81 175 LEU A CA 1
ATOM 1397 C C . LEU A 1 175 ? -5.254 -3.640 13.637 1.00 95.81 175 LEU A C 1
ATOM 1399 O O . LEU A 1 175 ? -5.449 -4.484 12.765 1.00 95.81 175 LEU A O 1
ATOM 1403 N N . LEU A 1 176 ? -5.724 -2.393 13.543 1.00 95.00 176 LEU A N 1
ATOM 1404 C CA . LEU A 1 176 ? -6.558 -1.944 12.428 1.00 95.00 176 LEU A CA 1
ATOM 1405 C C . LEU A 1 176 ? -5.814 -1.939 11.099 1.00 95.00 176 LEU A C 1
ATOM 1407 O O . LEU A 1 176 ? -6.420 -2.297 10.093 1.00 95.00 176 LEU A O 1
ATOM 1411 N N . ALA A 1 177 ? -4.515 -1.616 11.087 1.00 92.69 177 ALA A N 1
ATOM 1412 C CA . ALA A 1 177 ? -3.690 -1.687 9.881 1.00 92.69 177 ALA A CA 1
ATOM 1413 C C . ALA A 1 177 ? -3.796 -3.055 9.184 1.00 92.69 177 ALA A C 1
ATOM 1415 O O . ALA A 1 177 ? -3.792 -3.103 7.965 1.00 92.69 177 ALA A O 1
ATOM 1416 N N . THR A 1 178 ? -3.994 -4.144 9.932 1.00 91.38 178 THR A N 1
ATOM 1417 C CA . THR A 1 178 ? -4.158 -5.501 9.375 1.00 91.38 178 THR A CA 1
ATOM 1418 C C . THR A 1 178 ? -5.434 -5.666 8.538 1.00 91.38 178 THR A C 1
ATOM 1420 O O . THR A 1 178 ? -5.514 -6.568 7.713 1.00 91.38 178 THR A O 1
ATOM 1423 N N . TYR A 1 179 ? -6.446 -4.824 8.746 1.00 91.12 179 TYR A N 1
ATOM 1424 C CA . TYR A 1 179 ? -7.750 -4.921 8.081 1.00 91.12 179 TYR A CA 1
ATOM 1425 C C . TYR A 1 179 ? -7.976 -3.836 7.026 1.00 91.12 179 TYR A C 1
ATOM 1427 O O . TYR A 1 179 ? -8.872 -3.970 6.196 1.00 91.12 179 TYR A O 1
ATOM 1435 N N . VAL A 1 180 ? -7.167 -2.774 7.043 1.00 87.75 180 VAL A N 1
ATOM 1436 C CA . VAL A 1 180 ? -7.286 -1.630 6.124 1.00 87.75 180 VAL A CA 1
ATOM 1437 C C . VAL A 1 180 ? -6.139 -1.551 5.112 1.00 87.75 180 VAL A C 1
ATOM 1439 O O . VAL A 1 180 ? -5.886 -0.494 4.531 1.00 87.75 180 VAL A O 1
ATOM 1442 N N . THR A 1 181 ? -5.432 -2.663 4.895 1.00 88.81 181 THR A N 1
ATOM 1443 C CA . THR A 1 181 ? -4.368 -2.792 3.893 1.00 88.81 181 THR A CA 1
ATOM 1444 C C . THR A 1 181 ? -4.723 -3.798 2.794 1.00 88.81 181 THR A C 1
ATOM 1446 O O . THR A 1 181 ? -5.518 -4.718 3.015 1.00 88.81 181 THR A O 1
ATOM 1449 N N . PRO A 1 182 ? -4.113 -3.668 1.597 1.00 87.31 182 PRO A N 1
ATOM 1450 C CA . PRO A 1 182 ? -4.359 -4.589 0.492 1.00 87.31 182 PRO A CA 1
ATOM 1451 C C . PRO A 1 182 ? -4.046 -6.056 0.813 1.00 87.31 182 PRO A C 1
ATOM 1453 O O . PRO A 1 182 ? -4.823 -6.933 0.448 1.00 87.31 182 PRO A O 1
ATOM 1456 N N . ASP A 1 183 ? -2.935 -6.343 1.496 1.00 87.00 183 ASP A N 1
ATOM 1457 C CA . ASP A 1 183 ? -2.575 -7.711 1.890 1.00 87.00 183 ASP A CA 1
ATOM 1458 C C . ASP A 1 183 ? -3.555 -8.299 2.901 1.00 87.00 183 ASP A C 1
ATOM 1460 O O . ASP A 1 183 ? -3.982 -9.440 2.737 1.00 87.00 183 ASP A O 1
ATOM 1464 N N . GLY A 1 184 ? -3.969 -7.507 3.891 1.00 89.38 184 GLY A N 1
ATOM 1465 C CA . GLY A 1 184 ? -5.001 -7.888 4.848 1.00 89.38 184 GLY A CA 1
ATOM 1466 C C . GLY A 1 184 ? -6.297 -8.317 4.165 1.00 89.38 184 GLY A C 1
ATOM 1467 O O . GLY A 1 184 ? -6.846 -9.379 4.465 1.00 89.38 184 GLY A O 1
ATOM 1468 N N . HIS A 1 185 ? -6.744 -7.531 3.181 1.00 89.75 185 HIS A N 1
ATOM 1469 C CA . HIS A 1 185 ? -7.935 -7.840 2.394 1.00 89.75 185 HIS A CA 1
ATOM 1470 C C . HIS A 1 185 ? -7.785 -9.140 1.586 1.00 89.75 185 HIS A C 1
ATOM 1472 O O . HIS A 1 185 ? -8.674 -9.991 1.622 1.00 89.75 185 HIS A O 1
ATOM 1478 N N . LEU A 1 186 ? -6.655 -9.327 0.894 1.00 88.81 186 LEU A N 1
ATOM 1479 C CA . LEU A 1 186 ? -6.391 -10.536 0.103 1.00 88.81 186 LEU A CA 1
ATOM 1480 C C . LEU A 1 186 ? -6.339 -11.793 0.984 1.00 88.81 186 LEU A C 1
ATOM 1482 O O . LEU A 1 186 ? -7.009 -12.782 0.690 1.00 88.81 186 LEU A O 1
ATOM 1486 N N . VAL A 1 187 ? -5.608 -11.733 2.102 1.00 90.94 187 VAL A N 1
ATOM 1487 C CA . VAL A 1 187 ? -5.498 -12.844 3.058 1.00 90.94 187 VAL A CA 1
ATOM 1488 C C . VAL A 1 187 ? -6.858 -13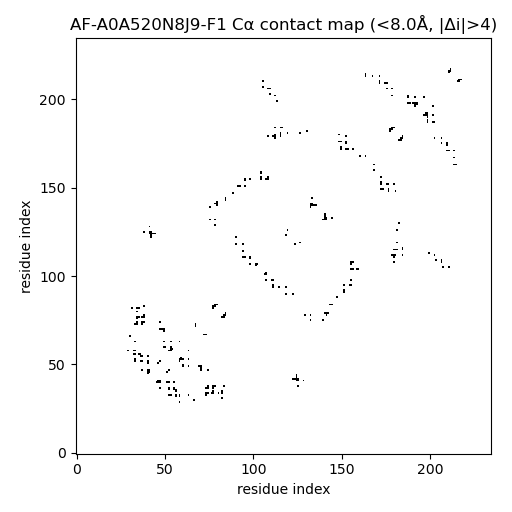.186 3.659 1.00 90.94 187 VAL A C 1
ATOM 1490 O O . VAL A 1 187 ? -7.200 -14.366 3.771 1.00 90.94 187 VAL A O 1
ATOM 1493 N N . MET A 1 188 ? -7.654 -12.181 4.036 1.00 93.25 188 MET A N 1
ATOM 1494 C CA . MET A 1 188 ? -9.002 -12.425 4.542 1.00 93.25 188 MET A CA 1
ATOM 1495 C C . MET A 1 188 ? -9.902 -13.039 3.466 1.00 93.25 188 MET A C 1
ATOM 1497 O O . MET A 1 188 ? -10.664 -13.945 3.784 1.00 93.25 188 MET A O 1
ATOM 1501 N N . GLY A 1 189 ? -9.801 -12.608 2.206 1.00 92.50 189 GLY A N 1
ATOM 1502 C CA . GLY A 1 189 ? -10.543 -13.195 1.086 1.00 92.50 189 GLY A CA 1
ATOM 1503 C C . GLY A 1 189 ? -10.287 -14.697 0.932 1.00 92.50 189 GLY A C 1
ATOM 1504 O O . GLY A 1 189 ? -11.234 -15.487 0.874 1.00 92.50 189 GLY A O 1
ATOM 1505 N N . ASP A 1 190 ? -9.016 -15.104 0.957 1.00 93.31 190 ASP A N 1
ATOM 1506 C CA . ASP A 1 190 ? -8.621 -16.514 0.871 1.00 93.31 190 ASP A CA 1
ATOM 1507 C C . ASP A 1 190 ? -9.129 -17.333 2.067 1.00 93.31 190 ASP A C 1
ATOM 1509 O O . ASP A 1 190 ? -9.697 -18.416 1.898 1.00 93.31 190 ASP A O 1
ATOM 1513 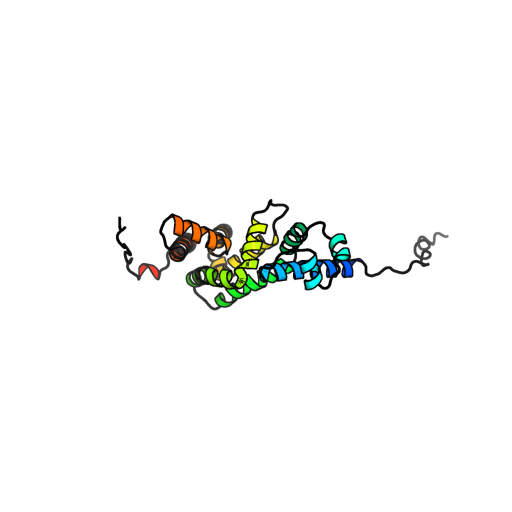N N . ARG A 1 191 ? -8.976 -16.797 3.286 1.00 95.19 191 ARG A N 1
ATOM 1514 C CA . ARG A 1 191 ? -9.464 -17.425 4.526 1.00 95.19 191 ARG A CA 1
ATOM 1515 C C . ARG A 1 191 ? -10.984 -17.564 4.508 1.00 95.19 191 ARG A C 1
ATOM 1517 O O . ARG A 1 191 ? -11.519 -18.634 4.781 1.00 95.19 191 ARG A O 1
ATOM 1524 N N . ALA A 1 192 ? -11.693 -16.498 4.164 1.00 95.25 192 ALA A N 1
ATOM 1525 C CA . ALA A 1 192 ? -13.146 -16.480 4.129 1.00 95.25 192 ALA A CA 1
ATOM 1526 C C . ALA A 1 192 ? -13.687 -17.547 3.171 1.00 95.25 192 ALA A C 1
ATOM 1528 O O . ALA A 1 192 ? -14.587 -18.305 3.532 1.00 95.25 192 ALA A O 1
ATOM 1529 N N . LYS A 1 193 ? -13.052 -17.695 2.001 1.00 95.25 193 LYS A N 1
ATOM 1530 C CA . LYS A 1 193 ? -13.360 -18.763 1.047 1.00 95.25 193 LYS A CA 1
ATOM 1531 C C . LYS A 1 193 ? -13.130 -20.157 1.634 1.00 95.25 193 LYS A C 1
ATOM 1533 O O . LYS A 1 193 ? -13.992 -21.015 1.474 1.00 95.25 193 LYS A O 1
ATOM 1538 N N . SER A 1 194 ? -12.006 -20.397 2.316 1.00 97.44 194 SER A N 1
ATOM 1539 C CA . SER A 1 194 ? -11.703 -21.720 2.885 1.00 97.44 194 SER A CA 1
ATOM 1540 C C . SER A 1 194 ? -12.639 -22.121 4.027 1.00 97.44 194 SER A C 1
ATOM 1542 O O . SER A 1 194 ? -12.868 -23.307 4.238 1.00 97.44 194 SER A O 1
ATOM 1544 N N . TYR A 1 195 ? -13.161 -21.141 4.767 1.00 96.56 195 TYR A N 1
ATOM 1545 C CA . TYR A 1 195 ? -14.068 -21.360 5.897 1.00 96.56 195 TYR A CA 1
ATOM 1546 C C . TYR A 1 195 ? -15.555 -21.168 5.547 1.00 96.56 195 TYR A C 1
ATOM 1548 O O . TYR A 1 195 ? -16.401 -21.355 6.415 1.00 96.56 195 TYR A O 1
ATOM 1556 N N . GLY A 1 196 ? -15.893 -20.808 4.303 1.00 95.75 196 GLY A N 1
ATOM 1557 C CA . GLY A 1 196 ? -17.281 -20.631 3.864 1.00 95.75 196 GLY A CA 1
ATOM 1558 C C . GLY A 1 196 ? -17.992 -19.419 4.481 1.00 95.75 196 GLY A C 1
ATOM 1559 O O . GLY A 1 196 ? -19.202 -19.459 4.686 1.00 95.75 196 GLY A O 1
ATOM 1560 N N . VAL A 1 197 ? -17.256 -18.347 4.789 1.00 96.19 197 VAL A N 1
ATOM 1561 C CA . VAL A 1 197 ? -17.799 -17.106 5.372 1.00 96.19 197 VAL A CA 1
ATOM 1562 C C . VAL A 1 197 ? -17.645 -15.922 4.414 1.00 96.19 197 VAL A C 1
ATOM 1564 O O . VAL A 1 197 ? -16.893 -15.977 3.443 1.00 96.19 197 VAL A O 1
ATOM 1567 N N . ASN A 1 198 ? -18.358 -14.823 4.671 1.00 93.69 198 ASN A N 1
ATOM 1568 C CA . ASN A 1 198 ? -18.216 -13.596 3.886 1.00 93.69 198 ASN A CA 1
ATOM 1569 C C . ASN A 1 198 ? -17.002 -12.781 4.371 1.00 93.69 198 ASN A C 1
ATOM 1571 O O . ASN A 1 198 ? -16.906 -12.456 5.556 1.00 93.69 198 ASN A O 1
ATOM 1575 N N . ALA A 1 199 ? -16.087 -12.436 3.460 1.00 92.06 199 ALA A N 1
ATOM 1576 C CA . ALA A 1 199 ? -14.856 -11.720 3.801 1.00 92.06 199 ALA A CA 1
ATOM 1577 C C . ALA A 1 199 ? -15.127 -10.312 4.350 1.00 92.06 199 ALA A C 1
ATOM 1579 O O . ALA A 1 199 ? -14.605 -9.963 5.405 1.00 92.06 199 ALA A O 1
ATOM 1580 N N . ASN A 1 200 ? -15.979 -9.533 3.680 1.00 90.31 200 ASN A N 1
ATOM 1581 C CA . ASN A 1 200 ? -16.296 -8.159 4.078 1.00 90.31 200 ASN A CA 1
ATOM 1582 C C . ASN A 1 200 ? -16.988 -8.124 5.441 1.00 90.31 200 ASN A C 1
ATOM 1584 O O . ASN A 1 200 ? -16.619 -7.332 6.300 1.00 90.31 200 ASN A O 1
ATOM 1588 N N . GLU A 1 201 ? -17.929 -9.038 5.674 1.00 92.50 201 GLU A N 1
ATOM 1589 C CA . GLU A 1 201 ? -18.578 -9.187 6.976 1.00 92.50 201 GLU A CA 1
ATOM 1590 C C . GLU A 1 201 ? -17.574 -9.578 8.068 1.00 92.50 201 GLU A C 1
ATOM 1592 O O . GLU A 1 201 ? -17.608 -9.030 9.166 1.00 92.50 201 GLU A O 1
ATOM 1597 N N . SER A 1 202 ? -16.631 -10.476 7.762 1.00 94.19 202 SER A N 1
ATOM 1598 C CA . SER A 1 202 ? -15.579 -10.871 8.708 1.00 94.19 202 SER A CA 1
ATOM 1599 C C . SER A 1 202 ? -14.662 -9.695 9.064 1.00 94.19 202 SER A C 1
ATOM 1601 O O . SER A 1 202 ? -14.326 -9.509 10.234 1.00 94.19 202 SER A O 1
ATOM 1603 N N . VAL A 1 203 ? -14.281 -8.878 8.074 1.00 93.94 203 VAL A N 1
ATOM 1604 C CA . VAL A 1 203 ? -13.503 -7.645 8.281 1.00 93.94 203 VAL A CA 1
ATOM 1605 C C . VAL A 1 203 ? -14.286 -6.654 9.139 1.00 93.94 203 VAL A C 1
ATOM 1607 O O . VAL A 1 203 ? -13.751 -6.147 10.124 1.00 93.94 203 VAL A O 1
ATOM 1610 N N . ARG A 1 204 ? -15.561 -6.424 8.811 1.00 93.75 204 ARG A N 1
ATOM 1611 C CA . ARG A 1 204 ? -16.452 -5.521 9.546 1.00 93.75 204 ARG A CA 1
ATOM 1612 C C . ARG A 1 204 ? -16.564 -5.930 11.017 1.00 93.75 204 ARG A C 1
ATOM 1614 O O . ARG A 1 204 ? -16.339 -5.110 11.902 1.00 93.75 204 ARG A O 1
ATOM 1621 N N . LEU A 1 205 ? -16.823 -7.212 11.289 1.00 94.31 205 LEU A N 1
ATOM 1622 C CA . LEU A 1 205 ? -16.877 -7.756 12.650 1.00 94.31 205 LEU A CA 1
ATOM 1623 C C . LEU A 1 205 ? -15.562 -7.548 13.409 1.00 94.31 205 LEU A C 1
ATOM 1625 O O . LEU A 1 205 ? -15.590 -7.135 14.567 1.00 94.31 205 LEU A O 1
ATOM 1629 N N . ALA A 1 206 ? -14.418 -7.801 12.769 1.00 95.38 206 ALA A N 1
ATOM 1630 C CA . ALA A 1 206 ? -13.114 -7.603 13.392 1.00 95.38 206 ALA A CA 1
ATOM 1631 C C . ALA A 1 206 ? -12.842 -6.126 13.718 1.00 95.38 206 ALA A C 1
ATOM 1633 O O . ALA A 1 206 ? -12.415 -5.818 14.830 1.00 95.38 206 ALA A O 1
ATOM 1634 N N . ILE A 1 207 ? -13.134 -5.213 12.786 1.00 96.00 207 ILE A N 1
ATOM 1635 C CA . ILE A 1 207 ? -13.025 -3.765 13.003 1.00 96.00 207 ILE A CA 1
ATOM 1636 C C . ILE A 1 207 ? -13.903 -3.338 14.177 1.00 96.00 207 ILE A C 1
ATOM 1638 O O . ILE A 1 207 ? -13.426 -2.642 15.069 1.00 96.00 207 ILE A O 1
ATOM 1642 N N . ASP A 1 208 ? -15.156 -3.788 14.219 1.00 95.75 208 ASP A N 1
ATOM 1643 C CA . ASP A 1 208 ? -16.071 -3.413 15.291 1.00 95.75 208 ASP A CA 1
ATOM 1644 C C . ASP A 1 208 ? -15.604 -3.923 16.659 1.00 95.75 208 ASP A C 1
ATOM 1646 O O . ASP A 1 208 ? -15.603 -3.154 17.614 1.00 95.75 208 ASP A O 1
ATOM 1650 N N . LEU A 1 209 ? -15.124 -5.169 16.753 1.00 96.56 209 LEU A N 1
ATOM 1651 C CA . LEU A 1 209 ? -14.557 -5.713 17.995 1.00 96.56 209 LEU A CA 1
ATOM 1652 C C . LEU A 1 209 ? -13.356 -4.897 18.490 1.00 96.56 209 LEU A C 1
ATOM 1654 O O . LEU A 1 209 ? -13.208 -4.670 19.693 1.00 96.56 209 LEU A O 1
ATOM 1658 N N . LEU A 1 210 ? -12.497 -4.451 17.571 1.00 97.06 210 LEU A N 1
ATOM 1659 C CA . LEU A 1 210 ? -11.365 -3.592 17.903 1.00 97.06 210 LEU A CA 1
ATOM 1660 C C . LEU A 1 210 ? -11.845 -2.218 18.376 1.00 97.06 210 LEU A C 1
ATOM 1662 O O . LEU A 1 210 ? -11.439 -1.762 19.440 1.00 97.06 210 LEU A O 1
ATOM 1666 N N . LEU A 1 211 ? -12.738 -1.568 17.635 1.00 96.06 211 LEU A N 1
ATOM 1667 C CA . LEU A 1 211 ? -13.244 -0.251 18.014 1.00 96.06 211 LEU A CA 1
ATOM 1668 C C . LEU A 1 211 ? -14.006 -0.303 19.344 1.00 96.06 211 LEU A C 1
ATOM 1670 O O . LEU A 1 211 ? -13.780 0.556 20.189 1.00 96.06 211 LEU A O 1
ATOM 1674 N N . ASP A 1 212 ? -14.804 -1.341 19.596 1.00 96.12 212 ASP A N 1
ATOM 1675 C CA . ASP A 1 212 ? -15.507 -1.540 20.867 1.00 96.12 212 ASP A CA 1
ATOM 1676 C C . ASP A 1 212 ? -14.535 -1.716 22.039 1.00 96.12 212 ASP A C 1
ATOM 1678 O O . ASP A 1 212 ? -14.726 -1.135 23.110 1.00 96.12 212 ASP A O 1
ATOM 1682 N N . ARG A 1 213 ? -13.444 -2.468 21.837 1.00 96.44 213 ARG A N 1
ATOM 1683 C CA . ARG A 1 213 ? -12.431 -2.703 22.874 1.00 96.44 213 ARG A CA 1
ATOM 1684 C C . ARG A 1 213 ? -11.738 -1.422 23.341 1.00 96.44 213 ARG A C 1
ATOM 1686 O O . ARG A 1 213 ? -11.357 -1.354 24.515 1.00 96.44 213 ARG A O 1
ATOM 1693 N N . PHE A 1 214 ? -11.522 -0.471 22.432 1.00 96.62 214 PHE A N 1
ATOM 1694 C CA . PHE A 1 214 ? -10.731 0.737 22.683 1.00 96.62 214 PHE A CA 1
ATOM 1695 C C . PHE A 1 214 ? -11.579 1.997 22.897 1.00 96.62 214 PHE A C 1
ATOM 1697 O O . PHE A 1 214 ? -11.167 2.868 23.655 1.00 96.62 214 PHE A O 1
ATOM 1704 N N . LEU A 1 215 ? -12.752 2.097 22.270 1.00 94.69 215 LEU A N 1
ATOM 1705 C CA . LEU A 1 215 ? -13.621 3.281 22.311 1.00 94.69 215 LEU A CA 1
ATOM 1706 C C . LEU A 1 215 ? -14.928 3.046 23.090 1.00 94.69 215 LEU A C 1
ATOM 1708 O O . LEU A 1 215 ? -15.713 3.978 23.249 1.00 94.69 215 LEU A O 1
ATOM 1712 N N . GLY A 1 216 ? -15.163 1.825 23.584 1.00 93.88 216 GLY A N 1
ATOM 1713 C CA . GLY A 1 216 ? -16.451 1.409 24.149 1.00 93.88 216 GLY A CA 1
ATOM 1714 C C . GLY A 1 216 ? -17.454 1.012 23.057 1.00 93.88 216 GLY A C 1
ATOM 1715 O O . GLY A 1 216 ? -17.205 1.296 21.890 1.00 93.88 216 GLY A O 1
ATOM 1716 N N . PRO A 1 217 ? -18.566 0.338 23.396 1.00 91.44 217 PRO A N 1
ATOM 1717 C CA . PRO A 1 217 ? -19.530 -0.179 22.416 1.00 91.44 217 PRO A CA 1
ATOM 1718 C C . PRO A 1 217 ? -20.127 0.930 21.538 1.00 91.44 217 PRO A C 1
ATOM 1720 O O . PRO A 1 217 ? -20.304 2.057 22.002 1.00 91.44 217 PRO A O 1
ATOM 1723 N N . ASP A 1 218 ?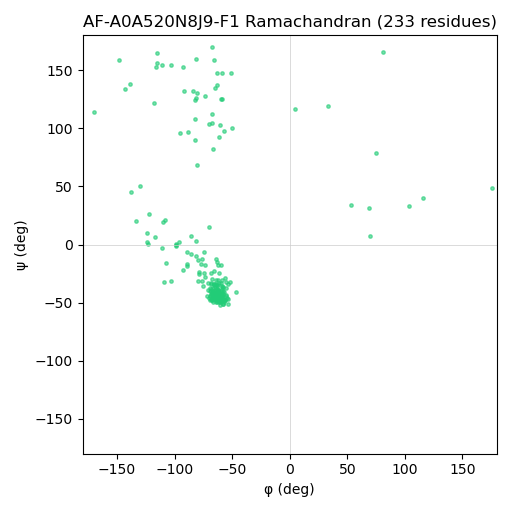 -20.447 0.625 20.273 1.00 86.06 218 ASP A N 1
ATOM 1724 C CA . ASP A 1 218 ? -21.175 1.568 19.411 1.00 86.06 218 ASP A CA 1
ATOM 1725 C C . ASP A 1 218 ? -22.614 1.759 19.929 1.00 86.06 218 ASP A C 1
ATOM 1727 O O . ASP A 1 218 ? -23.428 0.839 19.803 1.00 86.06 218 ASP A O 1
ATOM 1731 N N . PRO A 1 219 ? -22.982 2.951 20.433 1.00 76.94 219 PRO A N 1
ATOM 1732 C CA . PRO A 1 219 ? -24.329 3.197 20.940 1.00 76.94 219 PRO A CA 1
ATOM 1733 C C . PRO A 1 219 ? -25.413 3.059 19.857 1.00 76.94 219 PRO A C 1
ATOM 1735 O O . PRO A 1 219 ? -26.588 2.905 20.182 1.00 76.94 219 PRO A O 1
ATOM 1738 N N . ARG A 1 220 ? -25.050 3.091 18.564 1.00 77.06 220 ARG A N 1
ATOM 1739 C CA . ARG A 1 220 ? -25.980 2.865 17.444 1.00 77.06 220 ARG A CA 1
ATOM 1740 C C . ARG A 1 220 ? -26.290 1.384 17.219 1.00 77.06 220 ARG A C 1
ATOM 1742 O O . ARG A 1 220 ? -27.343 1.072 16.668 1.00 77.06 220 ARG A O 1
ATOM 1749 N N . ARG A 1 221 ? -25.397 0.467 17.614 1.00 68.50 221 ARG A N 1
ATOM 1750 C CA . ARG A 1 221 ? -25.595 -0.985 17.444 1.00 68.50 221 ARG A CA 1
ATOM 1751 C C . ARG A 1 221 ? -26.587 -1.557 18.447 1.00 68.50 221 ARG A C 1
ATOM 1753 O O . ARG A 1 221 ? -27.394 -2.395 18.060 1.00 68.50 221 ARG A O 1
ATOM 1760 N N . ASP A 1 222 ? -26.593 -1.049 19.675 1.00 53.62 222 ASP A N 1
ATOM 1761 C CA . ASP A 1 222 ? -27.543 -1.467 20.716 1.00 53.62 222 ASP A CA 1
ATOM 1762 C C . ASP A 1 222 ? -29.011 -1.136 20.359 1.00 53.62 222 ASP A C 1
ATOM 1764 O O . ASP A 1 222 ? -29.940 -1.660 20.973 1.00 53.62 222 ASP A O 1
ATOM 1768 N N . ALA A 1 223 ? -29.239 -0.312 19.327 1.00 50.19 223 ALA A N 1
ATOM 1769 C CA . ALA A 1 223 ? -30.563 0.045 18.818 1.00 50.19 223 ALA A CA 1
ATOM 1770 C C . ALA A 1 223 ? -31.106 -0.897 17.718 1.00 50.19 223 ALA A C 1
ATOM 1772 O O . ALA A 1 223 ? -32.260 -0.748 17.310 1.00 50.19 223 ALA A O 1
ATOM 1773 N N . LEU A 1 224 ? -30.316 -1.858 17.217 1.00 44.66 224 LEU A N 1
ATOM 1774 C CA . LEU A 1 224 ? -30.718 -2.776 16.143 1.00 44.66 224 LEU A CA 1
ATOM 1775 C C . LEU A 1 224 ? -30.704 -4.233 16.640 1.00 44.66 224 LEU A C 1
ATOM 1777 O O . LEU A 1 224 ? -29.655 -4.723 17.057 1.00 44.66 224 LEU A O 1
ATOM 1781 N N . PRO A 1 225 ? -31.832 -4.972 16.578 1.00 41.78 225 PRO A N 1
ATOM 1782 C CA . PRO A 1 225 ? -31.848 -6.369 16.991 1.00 41.78 225 PRO A CA 1
ATOM 1783 C C . PRO A 1 225 ? -30.921 -7.199 16.095 1.00 41.78 225 PRO A C 1
ATOM 1785 O O . PRO A 1 225 ? -30.941 -7.054 14.870 1.00 41.78 225 PRO A O 1
ATOM 1788 N N . LEU A 1 226 ? -30.142 -8.098 16.711 1.00 47.97 226 LEU A N 1
ATOM 1789 C CA . LEU A 1 226 ? -29.351 -9.124 16.027 1.00 47.97 226 LEU A CA 1
ATOM 1790 C C . LEU A 1 226 ? -30.247 -9.876 15.033 1.00 47.97 226 LEU A C 1
ATOM 1792 O O . LEU A 1 226 ? -31.006 -10.768 15.413 1.00 47.97 226 LEU A O 1
ATOM 1796 N N . LYS A 1 227 ? -30.168 -9.541 13.742 1.00 47.78 227 LYS A N 1
ATOM 1797 C CA . LYS A 1 227 ? -30.740 -10.399 12.707 1.00 47.78 227 LYS A CA 1
ATOM 1798 C C . LYS A 1 227 ? -29.880 -11.653 12.634 1.00 47.78 227 LYS A C 1
ATOM 1800 O O . LYS A 1 227 ? -28.780 -11.634 12.089 1.00 47.78 227 LYS A O 1
ATOM 1805 N N . ALA A 1 228 ? -30.401 -12.741 13.191 1.00 45.66 228 ALA A N 1
ATOM 1806 C CA . ALA A 1 228 ? -29.880 -14.081 12.993 1.00 45.66 228 ALA A CA 1
ATOM 1807 C C . ALA A 1 228 ? -29.973 -14.439 11.501 1.00 45.66 228 ALA A C 1
ATOM 1809 O O . ALA A 1 228 ? -30.993 -14.920 11.019 1.00 45.66 228 ALA A O 1
ATOM 1810 N N . SER A 1 229 ? -28.902 -14.187 10.753 1.00 45.72 229 SER A N 1
ATOM 1811 C CA . SER A 1 229 ? -28.703 -14.762 9.425 1.00 45.72 229 SER A CA 1
ATOM 1812 C C . SER A 1 229 ? -28.170 -16.188 9.584 1.00 45.72 229 SER A C 1
ATOM 1814 O O . SER A 1 229 ? -27.014 -16.475 9.282 1.00 45.72 229 SER A O 1
ATOM 1816 N N . ALA A 1 230 ? -29.010 -17.088 10.091 1.00 40.69 230 ALA A N 1
ATOM 1817 C CA . ALA A 1 230 ? -28.784 -18.518 9.948 1.00 40.69 230 ALA A CA 1
ATOM 1818 C C . ALA A 1 230 ? -29.440 -18.956 8.632 1.00 40.69 230 ALA A C 1
ATOM 1820 O O . ALA A 1 230 ? -30.645 -19.187 8.580 1.00 40.69 230 ALA A O 1
ATOM 1821 N N . SER A 1 231 ? -28.656 -19.045 7.556 1.00 40.47 231 SER A N 1
ATOM 1822 C CA . SER A 1 231 ? -29.033 -19.933 6.453 1.00 40.47 231 SER A CA 1
ATOM 1823 C C . SER A 1 231 ? -28.612 -21.351 6.847 1.00 40.47 231 SER A C 1
ATOM 1825 O O . SER A 1 231 ? -27.481 -21.524 7.308 1.00 40.47 231 SER A O 1
ATOM 1827 N N . PRO A 1 232 ? -29.496 -22.358 6.738 1.00 46.03 232 PRO A N 1
ATOM 1828 C CA . PRO A 1 232 ? -29.166 -23.718 7.131 1.00 46.03 232 PRO A CA 1
ATOM 1829 C C . PRO A 1 232 ? -28.055 -24.266 6.235 1.00 46.03 232 PRO A C 1
ATOM 1831 O O . PRO A 1 232 ? -28.084 -24.111 5.014 1.00 46.03 232 PRO A O 1
ATOM 1834 N N . MET A 1 233 ? -27.080 -24.907 6.873 1.00 45.03 233 MET A N 1
ATOM 1835 C CA . MET A 1 233 ? -25.996 -25.639 6.232 1.00 45.03 233 MET A CA 1
ATOM 1836 C C . MET A 1 233 ? -26.617 -26.768 5.398 1.00 45.03 233 MET A C 1
ATOM 1838 O O . MET A 1 233 ? -27.111 -27.749 5.954 1.00 45.03 233 MET A O 1
ATOM 1842 N N . GLN A 1 234 ? -26.685 -26.593 4.076 1.00 49.56 234 GLN A N 1
ATOM 1843 C CA . GLN A 1 234 ? -27.133 -27.658 3.180 1.00 49.56 234 GLN A CA 1
ATOM 1844 C C . GLN A 1 234 ? -26.020 -28.707 3.080 1.00 49.56 234 GLN A C 1
ATOM 1846 O O . GLN A 1 234 ? -24.853 -28.360 2.900 1.00 49.56 234 GLN A O 1
ATOM 1851 N N . SER A 1 235 ? -26.418 -29.957 3.324 1.00 54.56 235 SER A N 1
ATOM 1852 C CA . SER A 1 235 ? -25.582 -31.162 3.419 1.00 54.56 235 SER A CA 1
ATOM 1853 C C . SER A 1 235 ? -25.070 -31.644 2.068 1.00 54.56 235 SER A C 1
ATOM 1855 O O . SER A 1 235 ? -25.782 -31.422 1.064 1.00 54.56 235 SER A O 1
#

Radius of gyration: 26.46 Å; Cα contacts (8 Å, |Δi|>4): 187; chains: 1; bounding box: 92×75×51 Å

pLDDT: mean 84.0, std 19.32, range [32.75, 98.5]